Protein AF-A0A6J8AVE6-F1 (afdb_monomer)

Organism: Mytilus coruscus (NCBI:txid42192)

Mean predicted aligned error: 22.7 Å

Foldseek 3Di:
DDDDDDDDDDPDDDDPVPVVVVVVVVVVVVVVVVVVVVVVVVVVVVVVVVVVVVVVVVVVVVVVVVVVVVVVVVVVVVVVVVVVVVPPPPPDDDDPDDPPPPPDDPDPDDQDPDQPVDDDSPDDPPPDHSDDPPDPCPPDPDPDPPPCVPPPCSVVVCVVCVVVDDPDPDDDPPPDDDDDPDPPPDPQPPVNVVVVVVVVVVVVVVVCVVVPPPDPPPDPDDPDPPPPPPDDPDPDDD

Solvent-accessible surface area (backbone atoms only — not comparable to full-atom values): 15914 Å² total; per-residue (Å²): 141,84,87,78,81,86,83,83,80,79,90,83,84,75,72,75,66,56,61,57,52,54,52,51,51,50,53,52,51,52,53,50,53,53,50,51,53,52,51,50,53,51,50,51,54,50,49,54,51,52,50,52,52,52,51,50,50,52,50,52,50,52,49,52,54,50,53,51,51,52,52,52,57,49,48,53,55,48,52,56,52,54,58,67,62,69,72,62,77,84,86,69,85,84,78,97,65,85,81,75,75,81,70,70,86,72,72,87,73,74,79,74,88,69,47,82,82,70,65,60,96,83,62,77,65,89,88,50,81,57,63,77,64,95,46,84,64,64,77,80,51,62,96,57,90,72,59,66,80,75,44,94,57,33,71,55,53,49,61,68,42,66,80,61,62,75,93,66,94,76,74,81,75,84,68,82,85,75,90,74,94,65,83,72,70,74,83,69,50,72,66,55,51,51,52,52,49,54,50,50,53,49,52,54,49,54,50,48,61,74,66,50,69,95,51,94,85,74,75,87,64,79,80,74,75,82,80,78,84,77,72,82,84,71,82,81,86,129

Radius of gyration: 40.35 Å; Cα contacts (8 Å, |Δi|>4): 22; chains: 1; bounding box: 102×65×126 Å

Sequence (238 aa):
MSSSPPSSAVSSVSVVSGDMEISKQRRRHEAIMKARKRNMVAKSLLQDKIHRIHQNQKLHFKQLSKEKRLLEEELDKTEAKNTAVSYLPSIFPGSSLTSTVSTASINTVDPCTSCMFGTTKTIRCQNFPCCLPETYHTIGGQNQPTSYSKLSNYRELQRRSSDIRPPTSHRRRVLTTENNEDIRSPRKSVDDKIRGLNYLIRELREEHEKNKPINWSTNYGEPFPKRLLLRPAVPLSL

Secondary structure (DSSP, 8-state):
---PPP--------SHHHHHHHHHHHHHHHHHHHHHHHHHHHHHHHHHHHHHHHHHHHHHHHHHHHHHHHHHHHHHHHHHHHHHHTTS--------------------PPP-S--TT---TT---SSS-SS--SSTTSSS--SS---GGGSTTHHHHHHHHSS-----TT--------S----------HHHHHHHHHHHHHHHHHHHHHT--SSTTS-S-SPP-TTSS---------

pLDDT: mean 70.72, std 19.75, range [38.19, 98.44]

Nearest PDB structures (foldseek):
  2krg-assembly1_A  TM=1.834E-01  e=6.340E+00  Homo sapiens

Structure (mmCIF, N/CA/C/O backbone):
data_AF-A0A6J8AVE6-F1
#
_entry.id   AF-A0A6J8AVE6-F1
#
loop_
_atom_site.group_PDB
_atom_site.id
_atom_site.type_symbol
_atom_site.label_atom_id
_atom_site.label_alt_id
_atom_site.label_comp_id
_atom_site.label_asym_id
_atom_site.label_entity_id
_atom_site.label_seq_id
_atom_site.pdbx_PDB_ins_code
_atom_site.Cartn_x
_atom_site.Cartn_y
_atom_site.Cartn_z
_atom_site.occupancy
_atom_site.B_iso_or_equiv
_atom_site.auth_seq_id
_atom_site.auth_comp_id
_atom_site.auth_asym_id
_atom_site.auth_atom_id
_atom_site.pdbx_PDB_model_num
ATOM 1 N N . MET A 1 1 ? 71.019 4.248 -69.680 1.00 45.75 1 MET A N 1
ATOM 2 C CA . MET A 1 1 ? 70.775 4.896 -68.375 1.00 45.75 1 MET A CA 1
ATOM 3 C C . MET A 1 1 ? 69.561 5.786 -68.552 1.00 45.75 1 MET A C 1
ATOM 5 O O . MET A 1 1 ? 69.669 6.800 -69.225 1.00 45.75 1 MET A O 1
ATOM 9 N N . SER A 1 2 ? 68.404 5.349 -68.061 1.00 42.19 2 SER A N 1
ATOM 10 C CA . SER A 1 2 ? 67.124 6.041 -68.243 1.00 42.19 2 SER A CA 1
ATOM 11 C C . SER A 1 2 ? 66.450 6.110 -66.880 1.00 42.19 2 SER A C 1
ATOM 13 O O . SER A 1 2 ? 66.025 5.093 -66.341 1.00 42.19 2 SER A O 1
ATOM 15 N N . SER A 1 3 ? 66.463 7.299 -66.291 1.00 52.47 3 SER A N 1
ATOM 16 C CA . SER A 1 3 ? 65.932 7.621 -64.971 1.00 52.47 3 SER A CA 1
ATOM 17 C C . SER A 1 3 ? 64.473 8.063 -65.085 1.00 52.47 3 SER A C 1
ATOM 19 O O . SER A 1 3 ? 64.172 9.093 -65.686 1.00 52.47 3 SER A O 1
ATOM 21 N N . SER A 1 4 ? 63.564 7.282 -64.504 1.00 52.75 4 SER A N 1
ATOM 22 C CA . SER A 1 4 ? 62.155 7.647 -64.322 1.00 52.75 4 SER A CA 1
ATOM 23 C C . SER A 1 4 ? 61.972 8.510 -63.062 1.00 52.75 4 SER A C 1
ATOM 25 O O . SER A 1 4 ? 62.687 8.295 -62.081 1.00 52.75 4 SER A O 1
ATOM 27 N N . PRO A 1 5 ? 61.024 9.467 -63.048 1.00 63.00 5 PRO A N 1
ATOM 28 C CA . PRO A 1 5 ? 60.760 10.299 -61.879 1.00 63.00 5 PRO A CA 1
ATOM 29 C C . PRO A 1 5 ? 59.861 9.576 -60.856 1.00 63.00 5 PRO A C 1
ATOM 31 O O . PRO A 1 5 ? 59.073 8.703 -61.234 1.00 63.00 5 PRO A O 1
ATOM 34 N N . PRO A 1 6 ? 59.936 9.939 -59.561 1.00 62.09 6 PRO A N 1
ATOM 35 C CA . PRO A 1 6 ? 59.078 9.365 -58.535 1.00 62.09 6 PRO A CA 1
ATOM 36 C C . PRO A 1 6 ? 57.652 9.923 -58.645 1.00 62.09 6 PRO A C 1
ATOM 38 O O . PRO A 1 6 ? 57.437 11.133 -58.694 1.00 62.09 6 PRO A O 1
ATOM 41 N N . SER A 1 7 ? 56.671 9.019 -58.670 1.00 54.81 7 SER A N 1
ATOM 42 C CA . SER A 1 7 ? 55.248 9.352 -58.561 1.00 54.81 7 SER A CA 1
ATOM 43 C C . SER A 1 7 ? 54.921 9.835 -57.150 1.00 54.81 7 SER A C 1
ATOM 45 O O . SER A 1 7 ? 54.928 9.059 -56.195 1.00 54.81 7 SER A O 1
ATOM 47 N N . SER A 1 8 ? 54.596 11.118 -57.030 1.00 58.56 8 SER A N 1
ATOM 48 C CA . SER A 1 8 ? 54.039 11.726 -55.824 1.00 58.56 8 SER A CA 1
ATOM 49 C C . SER A 1 8 ? 52.575 11.307 -55.659 1.00 58.56 8 SER A C 1
ATOM 51 O O . SER A 1 8 ? 51.677 11.893 -56.261 1.00 58.56 8 SER A O 1
ATOM 53 N N . ALA A 1 9 ? 52.325 10.280 -54.846 1.00 59.12 9 ALA A N 1
ATOM 54 C CA . ALA A 1 9 ? 50.980 9.907 -54.422 1.00 59.12 9 ALA A CA 1
ATOM 55 C C . ALA A 1 9 ? 50.458 10.932 -53.399 1.00 59.12 9 ALA A C 1
ATOM 57 O O . ALA A 1 9 ? 50.953 11.034 -52.277 1.00 59.12 9 ALA A O 1
ATOM 58 N N . VAL A 1 10 ? 49.463 11.717 -53.806 1.00 57.00 10 VAL A N 1
ATOM 59 C CA . VAL A 1 10 ? 48.808 12.727 -52.970 1.00 57.00 10 VAL A CA 1
ATOM 60 C C . VAL A 1 10 ? 47.819 12.032 -52.027 1.00 57.00 10 VAL A C 1
ATOM 62 O O . VAL A 1 10 ? 46.718 11.651 -52.427 1.00 57.00 10 VAL A O 1
ATOM 65 N N . SER A 1 11 ? 48.211 11.874 -50.759 1.00 57.28 11 SER A N 1
ATOM 66 C CA . SER A 1 11 ? 47.339 11.446 -49.655 1.00 57.28 11 SER A CA 1
ATOM 67 C C . SER A 1 11 ? 46.182 12.426 -49.469 1.00 57.28 11 SER A C 1
ATOM 69 O O . SER A 1 11 ? 46.343 13.501 -48.898 1.00 57.28 11 SER A O 1
ATOM 71 N N . SER A 1 12 ? 45.000 12.040 -49.939 1.00 58.97 12 SER A N 1
ATOM 72 C CA . SER A 1 12 ? 43.761 12.815 -49.846 1.00 58.97 12 SER A CA 1
ATOM 73 C C . SER A 1 12 ? 42.634 11.963 -49.252 1.00 58.97 12 SER A C 1
ATOM 75 O O . SER A 1 12 ? 41.589 11.769 -49.858 1.00 58.97 12 SER A O 1
ATOM 77 N N . VAL A 1 13 ? 42.842 11.423 -48.043 1.00 56.84 13 VAL A N 1
ATOM 78 C CA . VAL A 1 13 ? 41.800 10.696 -47.291 1.00 56.84 13 VAL A CA 1
ATOM 79 C C . VAL A 1 13 ? 41.949 10.958 -45.786 1.00 56.84 13 VAL A C 1
ATOM 81 O O . VAL A 1 13 ? 42.620 10.208 -45.086 1.00 56.84 13 VAL A O 1
ATOM 84 N N . SER A 1 14 ? 41.340 12.026 -45.258 1.00 55.59 14 SER A N 1
ATOM 85 C CA . SER A 1 14 ? 41.209 12.200 -43.791 1.00 55.59 14 SER A CA 1
ATOM 86 C C . SER A 1 14 ? 40.065 13.107 -43.306 1.00 55.59 14 SER A C 1
ATOM 88 O O . SER A 1 14 ? 39.820 13.164 -42.105 1.00 55.59 14 SER A O 1
ATOM 90 N N . VAL A 1 15 ? 39.303 13.768 -44.187 1.00 58.28 15 VAL A N 1
ATOM 91 C CA . VAL A 1 15 ? 38.312 14.782 -43.757 1.00 58.28 15 VAL A CA 1
ATOM 92 C C . VAL A 1 15 ? 36.943 14.183 -43.374 1.00 58.28 15 VAL A C 1
ATOM 94 O O . VAL A 1 15 ? 36.261 14.714 -42.505 1.00 58.28 15 VAL A O 1
ATOM 97 N N . VAL A 1 16 ? 36.554 13.024 -43.921 1.00 59.03 16 VAL A N 1
ATOM 98 C CA . VAL A 1 16 ? 35.201 12.446 -43.720 1.00 59.03 16 VAL A CA 1
ATOM 99 C C . VAL A 1 16 ? 34.991 11.838 -42.318 1.00 59.03 16 VAL A C 1
ATOM 101 O O . VAL A 1 16 ? 33.862 11.746 -41.838 1.00 59.03 16 VAL A O 1
ATOM 104 N N . SER A 1 17 ? 36.060 11.465 -41.607 1.00 65.56 17 SER A N 1
ATOM 105 C CA . SER A 1 17 ? 35.949 10.845 -40.273 1.00 65.56 17 SER A CA 1
ATOM 106 C C . SER A 1 17 ? 35.577 11.827 -39.153 1.00 65.56 17 SER A C 1
ATOM 108 O O . SER A 1 17 ? 35.033 11.401 -38.134 1.00 65.56 17 SER A O 1
ATOM 110 N N . GLY A 1 18 ? 35.836 13.130 -39.321 1.00 74.56 18 GLY A N 1
ATOM 111 C CA . GLY A 1 18 ? 35.567 14.140 -38.289 1.00 74.56 18 GLY A CA 1
ATOM 112 C C . GLY A 1 18 ? 34.074 14.398 -38.070 1.00 74.56 18 GLY A C 1
ATOM 113 O O . GLY A 1 18 ? 33.593 14.391 -36.935 1.00 74.56 18 GLY A O 1
ATOM 114 N N . ASP A 1 19 ? 33.315 14.538 -39.156 1.00 82.25 19 ASP A N 1
ATOM 115 C CA . ASP A 1 19 ? 31.889 14.885 -39.095 1.00 82.25 19 ASP A CA 1
ATOM 116 C C . ASP A 1 19 ? 31.036 13.777 -38.462 1.00 82.25 19 ASP A C 1
ATOM 118 O O . ASP A 1 19 ? 30.064 14.038 -37.740 1.00 82.25 19 ASP A O 1
ATOM 122 N N . MET A 1 20 ? 31.425 12.518 -38.676 1.00 85.12 20 MET A N 1
ATOM 123 C CA . MET A 1 20 ? 30.731 11.373 -38.094 1.00 85.12 20 MET A CA 1
ATOM 124 C C . MET A 1 20 ? 30.893 11.322 -36.566 1.00 85.12 20 MET A C 1
ATOM 126 O O . MET A 1 20 ? 29.926 11.026 -35.855 1.00 85.12 20 MET A O 1
ATOM 130 N N . GLU A 1 21 ? 32.073 11.665 -36.042 1.00 91.12 21 GLU A N 1
ATOM 131 C CA . GLU A 1 21 ? 32.319 11.667 -34.595 1.00 91.12 21 GLU A CA 1
ATOM 132 C C . GLU A 1 21 ? 31.623 12.853 -33.905 1.00 91.12 21 GLU A C 1
ATOM 134 O O . GLU A 1 21 ? 31.001 12.670 -32.854 1.00 91.12 21 GLU A O 1
ATOM 139 N N . ILE A 1 22 ? 31.589 14.033 -34.541 1.00 91.50 22 ILE A N 1
ATOM 140 C CA . ILE A 1 22 ? 30.831 15.199 -34.047 1.00 91.50 22 ILE A CA 1
ATOM 141 C C . ILE A 1 22 ? 29.329 14.875 -33.969 1.00 91.50 22 ILE A C 1
ATOM 143 O O . ILE A 1 22 ? 28.672 15.138 -32.954 1.00 91.50 22 ILE A O 1
ATOM 147 N N . SER A 1 23 ? 28.773 14.241 -35.006 1.00 93.25 23 SER A N 1
ATOM 148 C CA . SER A 1 23 ? 27.366 13.814 -35.032 1.00 93.25 23 SER A CA 1
ATOM 149 C C . SER A 1 23 ? 27.043 12.825 -33.906 1.00 93.25 23 SER A C 1
ATOM 151 O O . SER A 1 23 ? 26.040 12.960 -33.192 1.00 93.25 23 SER A O 1
ATOM 153 N N . LYS A 1 24 ? 27.928 11.853 -33.673 1.00 94.06 24 LYS A N 1
ATOM 154 C CA . LYS A 1 24 ? 27.802 10.869 -32.592 1.00 94.06 24 LYS A CA 1
ATOM 155 C C . LYS A 1 24 ? 27.886 11.518 -31.210 1.00 94.06 24 LYS A C 1
ATOM 157 O O . LYS A 1 24 ? 27.081 11.186 -30.334 1.00 94.06 24 LYS A O 1
ATOM 162 N N . GLN A 1 25 ? 28.797 12.470 -31.013 1.00 95.06 25 GLN A N 1
ATOM 163 C CA . GLN A 1 25 ? 28.914 13.229 -29.769 1.00 95.06 25 GLN A CA 1
ATOM 164 C C . GLN A 1 25 ? 27.649 14.052 -29.494 1.00 95.06 25 GLN A C 1
ATOM 166 O O . GLN A 1 25 ? 27.134 14.026 -28.373 1.00 95.06 25 GLN A O 1
ATOM 171 N N . ARG A 1 26 ? 27.077 14.696 -30.520 1.00 95.94 26 ARG A N 1
ATOM 172 C CA . ARG A 1 26 ? 25.814 15.440 -30.405 1.00 95.94 26 ARG A CA 1
ATOM 173 C C . ARG A 1 26 ? 24.652 14.540 -29.982 1.00 95.94 26 ARG A C 1
ATOM 175 O O . ARG A 1 26 ? 23.926 14.889 -29.053 1.00 95.94 26 ARG A O 1
ATOM 182 N N . ARG A 1 27 ? 24.509 13.356 -30.591 1.00 95.88 27 ARG A N 1
ATOM 183 C CA . ARG A 1 27 ? 23.469 12.375 -30.217 1.00 95.88 27 ARG A CA 1
ATOM 184 C C . ARG A 1 27 ? 23.621 11.898 -28.773 1.00 95.88 27 ARG A C 1
ATOM 186 O O . ARG A 1 27 ? 22.630 11.805 -28.050 1.00 95.88 27 ARG A O 1
ATOM 193 N N . ARG A 1 28 ? 24.855 11.627 -28.331 1.00 96.81 28 ARG A N 1
ATOM 194 C CA . ARG A 1 28 ? 25.148 11.260 -26.935 1.00 96.81 28 ARG A CA 1
ATOM 195 C C . ARG A 1 28 ? 24.766 12.382 -25.975 1.00 96.81 28 ARG A C 1
ATOM 197 O O . ARG A 1 28 ? 24.088 12.125 -24.984 1.00 96.81 28 ARG A O 1
ATOM 204 N N . HIS A 1 29 ? 25.150 13.618 -26.285 1.00 96.06 29 HIS A N 1
ATOM 205 C CA . HIS A 1 29 ? 24.798 14.778 -25.473 1.00 96.06 29 HIS A CA 1
ATOM 206 C C . HIS A 1 29 ? 23.276 14.957 -25.372 1.00 96.06 29 HIS A C 1
ATOM 208 O O . HIS A 1 29 ? 22.741 15.101 -24.274 1.00 96.06 29 HIS A O 1
ATOM 214 N N . GLU A 1 30 ? 22.558 14.863 -26.493 1.00 97.50 30 GLU A N 1
ATOM 215 C CA . GLU A 1 30 ? 21.098 14.961 -26.512 1.00 97.50 30 GLU A CA 1
ATOM 216 C C . GLU A 1 30 ? 20.435 13.849 -25.684 1.00 97.50 30 GLU A C 1
ATOM 218 O O . GLU A 1 30 ? 19.516 14.116 -24.906 1.00 97.50 30 GLU A O 1
ATOM 223 N N . ALA A 1 31 ? 20.921 12.608 -25.793 1.00 97.50 31 ALA A N 1
ATOM 224 C CA . ALA A 1 31 ? 20.432 11.490 -24.992 1.00 97.50 31 ALA A CA 1
ATOM 225 C C . ALA A 1 31 ? 20.642 11.728 -23.486 1.00 97.50 31 ALA A C 1
ATOM 227 O O . ALA A 1 31 ? 19.719 11.515 -22.696 1.00 97.50 31 ALA A O 1
ATOM 228 N N . ILE A 1 32 ? 21.813 12.240 -23.090 1.00 98.00 32 ILE A N 1
ATOM 229 C CA . ILE A 1 32 ? 22.119 12.597 -21.697 1.00 98.00 32 ILE A CA 1
ATOM 230 C C . ILE A 1 32 ? 21.185 13.706 -21.205 1.00 98.00 32 ILE A C 1
ATOM 232 O O . ILE A 1 32 ? 20.628 13.597 -20.113 1.00 98.00 32 ILE A O 1
ATOM 236 N N . MET A 1 33 ? 20.959 14.752 -22.000 1.00 97.75 33 MET A N 1
ATOM 237 C CA . MET A 1 33 ? 20.070 15.855 -21.621 1.00 97.75 33 MET A CA 1
ATOM 238 C C .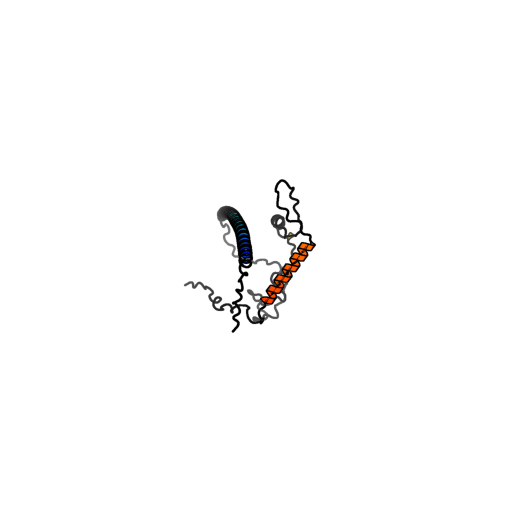 MET A 1 33 ? 18.611 15.396 -21.496 1.00 97.75 33 MET A C 1
ATOM 240 O O . MET A 1 33 ? 17.929 15.757 -20.533 1.00 97.75 33 MET A O 1
ATOM 244 N N . LYS A 1 34 ? 18.141 14.524 -22.398 1.00 97.94 34 LYS A N 1
ATOM 245 C CA . LYS A 1 34 ? 16.818 13.887 -22.290 1.00 97.94 34 LYS A CA 1
ATOM 246 C C . LYS A 1 34 ? 16.703 13.039 -21.022 1.00 97.94 34 LYS A C 1
ATOM 248 O O . LYS A 1 34 ? 15.694 13.138 -20.323 1.00 97.94 34 LYS A O 1
ATOM 253 N N . ALA A 1 35 ? 17.724 12.245 -20.697 1.00 97.38 35 ALA A N 1
ATOM 254 C CA . ALA A 1 35 ? 17.754 11.447 -19.473 1.00 97.38 35 ALA A CA 1
ATOM 255 C C . ALA A 1 35 ? 17.733 12.332 -18.216 1.00 97.38 35 ALA A C 1
ATOM 257 O O . ALA A 1 35 ? 16.933 12.095 -17.313 1.00 97.38 35 ALA A O 1
ATOM 258 N N . ARG A 1 36 ? 18.527 13.412 -18.185 1.00 97.75 36 ARG A N 1
ATOM 259 C CA . ARG A 1 36 ? 18.525 14.397 -17.090 1.00 97.75 36 ARG A CA 1
ATOM 260 C C . ARG A 1 36 ? 17.149 15.026 -16.891 1.00 97.75 36 ARG A C 1
ATOM 262 O O . ARG A 1 36 ? 16.664 15.061 -15.764 1.00 97.75 36 ARG A O 1
ATOM 269 N N . LYS A 1 37 ? 16.485 15.446 -17.973 1.00 97.94 37 LYS A N 1
ATOM 270 C CA . LYS A 1 37 ? 15.129 16.012 -17.908 1.00 97.94 37 LYS A CA 1
ATOM 271 C C . L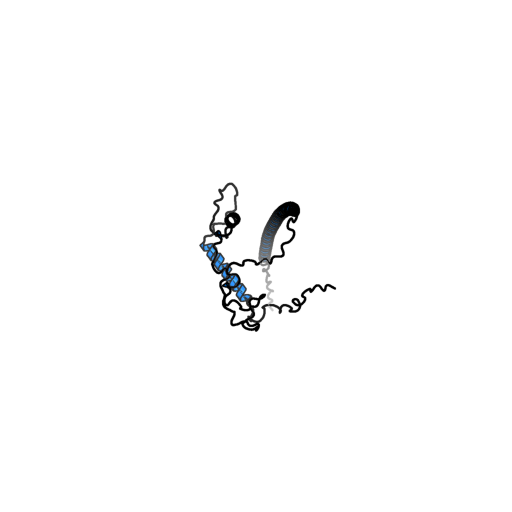YS A 1 37 ? 14.125 15.010 -17.332 1.00 97.94 37 LYS A C 1
ATOM 273 O O . LYS A 1 37 ? 13.348 15.366 -16.451 1.00 97.94 37 LYS A O 1
ATOM 278 N N . ARG A 1 38 ? 14.168 13.748 -17.776 1.00 96.75 38 ARG A N 1
ATOM 279 C CA . ARG A 1 38 ? 13.312 12.678 -17.231 1.00 96.75 38 ARG A CA 1
ATOM 280 C C . ARG A 1 38 ? 13.577 12.442 -15.743 1.00 96.75 38 ARG A C 1
ATOM 282 O O . ARG A 1 38 ? 12.624 12.374 -14.974 1.00 96.75 38 ARG A O 1
ATOM 289 N N . ASN A 1 39 ? 14.843 12.396 -15.332 1.00 98.12 39 ASN A N 1
ATOM 290 C CA . ASN A 1 39 ? 15.219 12.216 -13.929 1.00 98.12 39 ASN A CA 1
ATOM 291 C C . ASN A 1 39 ? 14.772 13.390 -13.050 1.00 98.12 39 ASN A C 1
ATOM 293 O O . ASN A 1 39 ? 14.309 13.167 -11.937 1.00 98.12 39 ASN A O 1
ATOM 297 N N . MET A 1 40 ? 14.850 14.629 -13.545 1.00 98.12 40 MET A N 1
ATOM 298 C CA . MET A 1 40 ? 14.329 15.797 -12.826 1.00 98.12 40 MET A CA 1
ATOM 299 C C . MET A 1 40 ? 12.816 15.716 -12.617 1.00 98.12 40 MET A C 1
ATOM 301 O O . MET A 1 40 ? 12.345 15.926 -11.502 1.00 98.12 40 MET A O 1
ATOM 305 N N . VAL A 1 41 ? 12.061 15.363 -13.661 1.00 97.38 41 VAL A N 1
ATOM 306 C CA . VAL A 1 41 ? 10.602 15.196 -13.561 1.00 97.38 41 VAL A CA 1
ATOM 307 C C . VAL A 1 41 ? 10.256 14.066 -12.592 1.00 97.38 41 VAL A C 1
ATOM 309 O O . VAL A 1 41 ? 9.424 14.251 -11.709 1.00 97.38 41 VAL A O 1
ATOM 312 N N . ALA A 1 42 ? 10.932 12.918 -12.695 1.00 96.50 42 ALA A N 1
ATOM 313 C CA . ALA A 1 42 ? 10.735 11.801 -11.776 1.00 96.50 42 ALA A CA 1
ATOM 314 C C . ALA A 1 42 ? 11.036 12.197 -10.321 1.00 96.50 42 ALA A C 1
ATOM 316 O O . ALA A 1 42 ? 10.257 11.875 -9.426 1.00 96.50 42 ALA A O 1
ATOM 317 N N . LYS A 1 43 ? 12.118 12.950 -10.084 1.00 98.00 43 LYS A N 1
ATOM 318 C CA . LYS A 1 43 ? 12.474 13.465 -8.757 1.00 98.00 43 LYS A CA 1
ATOM 319 C C . LYS A 1 43 ? 11.393 14.394 -8.200 1.00 98.00 43 LYS A C 1
ATOM 321 O O . LYS A 1 43 ? 10.997 14.205 -7.055 1.00 98.00 43 LYS A O 1
ATOM 326 N N . SER A 1 44 ? 10.888 15.332 -9.003 1.00 97.38 44 SER A N 1
ATOM 327 C CA . SER A 1 44 ? 9.791 16.227 -8.601 1.00 97.38 44 SER A CA 1
ATOM 328 C C . SER A 1 44 ? 8.536 15.437 -8.225 1.00 97.38 44 SER A C 1
ATOM 330 O O . SER A 1 44 ? 7.983 15.629 -7.149 1.00 97.38 44 SER A O 1
ATOM 332 N N . LEU A 1 45 ? 8.137 14.467 -9.056 1.00 97.25 45 LEU A N 1
ATOM 333 C CA . LEU A 1 45 ? 6.968 13.625 -8.787 1.00 97.25 45 LEU A CA 1
ATOM 334 C C . LEU A 1 45 ? 7.120 12.797 -7.505 1.00 97.25 45 LEU A C 1
ATOM 336 O O . LEU A 1 45 ? 6.149 12.593 -6.776 1.00 97.25 45 LEU A O 1
ATOM 340 N N . LEU A 1 46 ? 8.324 12.292 -7.226 1.00 97.94 46 LEU A N 1
ATOM 341 C CA . LEU A 1 46 ? 8.604 11.575 -5.984 1.00 97.94 46 LEU A CA 1
ATOM 342 C C . LEU A 1 46 ? 8.540 12.507 -4.772 1.00 97.94 46 LEU A C 1
ATOM 344 O O . LEU A 1 46 ? 7.951 12.128 -3.762 1.00 97.94 46 LEU A O 1
ATOM 348 N N . GLN A 1 47 ? 9.078 13.723 -4.878 1.00 97.94 47 GLN A N 1
ATOM 349 C CA . GLN A 1 47 ? 8.980 14.731 -3.820 1.00 97.94 47 GLN A CA 1
ATOM 350 C C . GLN A 1 47 ? 7.520 15.089 -3.518 1.00 97.94 47 GLN A C 1
ATOM 352 O O . GLN A 1 47 ? 7.126 15.077 -2.353 1.00 97.94 47 GLN A O 1
ATOM 357 N N . ASP A 1 48 ?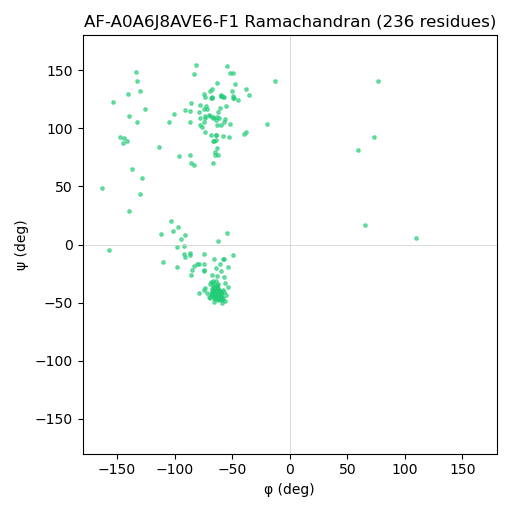 6.695 15.288 -4.546 1.00 97.12 48 ASP A N 1
ATOM 358 C CA . ASP A 1 48 ? 5.265 15.568 -4.380 1.00 97.12 48 ASP A CA 1
ATOM 359 C C . ASP A 1 48 ? 4.528 14.406 -3.703 1.00 97.12 48 ASP A C 1
ATOM 361 O O . ASP A 1 48 ? 3.698 14.611 -2.813 1.00 97.12 48 ASP A O 1
ATOM 365 N N . LYS A 1 49 ? 4.838 13.160 -4.086 1.00 97.38 49 LYS A N 1
ATOM 366 C CA . LYS A 1 49 ? 4.259 11.964 -3.453 1.00 97.38 49 LYS A CA 1
ATOM 367 C C . LYS A 1 49 ? 4.652 11.850 -1.984 1.00 97.38 49 LYS A C 1
ATOM 369 O O . LYS A 1 49 ? 3.779 11.616 -1.149 1.00 97.38 49 LYS A O 1
ATOM 374 N N . ILE A 1 50 ? 5.931 12.040 -1.664 1.00 98.19 50 ILE A N 1
ATOM 375 C CA . ILE A 1 50 ? 6.435 12.030 -0.284 1.00 98.19 50 ILE A CA 1
ATOM 376 C C . ILE A 1 50 ? 5.733 13.116 0.536 1.00 98.19 50 ILE A C 1
ATOM 378 O O . ILE A 1 50 ? 5.253 12.848 1.637 1.00 98.19 50 ILE A O 1
ATOM 382 N N . HIS A 1 51 ? 5.587 14.318 -0.024 1.00 97.94 51 HIS A N 1
ATOM 383 C CA . HIS A 1 51 ? 4.888 15.415 0.634 1.00 97.94 51 HIS A CA 1
ATOM 384 C C . HIS A 1 51 ? 3.426 15.066 0.952 1.00 97.94 51 HIS A C 1
ATOM 386 O O . HIS A 1 51 ? 2.986 15.246 2.087 1.00 97.94 51 HIS A O 1
ATOM 392 N N . ARG A 1 52 ? 2.685 14.494 -0.008 1.00 97.25 52 ARG A N 1
ATOM 393 C CA . ARG A 1 52 ? 1.299 14.038 0.208 1.00 97.25 52 ARG A CA 1
ATOM 394 C C . ARG A 1 52 ? 1.203 12.956 1.284 1.00 97.25 52 ARG A C 1
ATOM 396 O O . ARG A 1 52 ? 0.306 13.012 2.121 1.00 97.25 52 ARG A O 1
ATOM 403 N N . ILE A 1 53 ? 2.129 11.994 1.297 1.00 97.81 53 ILE A N 1
ATOM 404 C CA . ILE A 1 53 ? 2.171 10.946 2.329 1.00 97.81 53 ILE A CA 1
ATOM 405 C C . ILE A 1 53 ? 2.375 11.570 3.714 1.00 97.81 53 ILE A C 1
ATOM 407 O O . ILE A 1 53 ? 1.619 11.257 4.632 1.00 97.81 53 ILE A O 1
ATOM 411 N N . HIS A 1 54 ? 3.321 12.499 3.862 1.00 97.75 54 HIS A N 1
ATOM 412 C CA . HIS A 1 54 ? 3.541 13.193 5.132 1.00 97.75 54 HIS A CA 1
ATOM 413 C C . HIS A 1 54 ? 2.335 14.026 5.575 1.00 97.75 54 HIS A C 1
ATOM 415 O O . HIS A 1 54 ? 1.986 14.021 6.757 1.00 97.75 54 HIS A O 1
ATOM 421 N N . GLN A 1 55 ? 1.664 14.716 4.649 1.00 97.75 55 GLN A N 1
ATOM 422 C CA . GLN A 1 55 ? 0.427 15.434 4.960 1.00 97.75 55 GLN A CA 1
ATOM 423 C C . GLN A 1 55 ? -0.665 14.482 5.463 1.00 97.75 55 GLN A C 1
ATOM 425 O O . GLN A 1 55 ? -1.275 14.748 6.500 1.00 97.75 55 GLN A O 1
ATOM 430 N N . ASN A 1 56 ? -0.864 13.345 4.791 1.00 96.94 56 ASN A N 1
ATOM 431 C CA . ASN A 1 56 ? -1.839 12.336 5.201 1.00 96.94 56 ASN A CA 1
ATOM 432 C C . ASN A 1 56 ? -1.512 11.752 6.581 1.00 96.94 56 ASN A C 1
ATOM 434 O O . ASN A 1 56 ? -2.395 11.661 7.430 1.00 96.94 56 ASN A O 1
ATOM 438 N N . GLN A 1 57 ? -0.243 11.426 6.843 1.00 98.00 57 GLN A N 1
ATOM 439 C CA . GLN A 1 57 ? 0.209 10.963 8.158 1.00 98.00 57 GLN A CA 1
ATOM 440 C C . GLN A 1 57 ? -0.056 12.008 9.248 1.00 98.00 57 GLN A C 1
ATOM 442 O O . GLN A 1 57 ? -0.548 11.670 10.322 1.00 98.00 57 GLN A O 1
ATOM 447 N N . LYS A 1 58 ? 0.198 13.292 8.966 1.00 98.12 58 LYS A N 1
ATOM 448 C CA . LYS A 1 58 ? -0.079 14.394 9.897 1.00 98.12 58 LYS A CA 1
ATOM 449 C C . LYS A 1 58 ? -1.572 14.524 10.203 1.00 98.12 58 LYS A C 1
ATOM 451 O O . LYS A 1 58 ? -1.936 14.772 11.351 1.00 98.12 58 LYS A O 1
ATOM 456 N N . LEU A 1 59 ? -2.437 14.373 9.200 1.00 97.50 59 LEU A N 1
ATOM 457 C CA . LEU A 1 59 ? -3.890 14.385 9.394 1.00 97.50 59 LEU A CA 1
ATOM 458 C C . LEU A 1 59 ? -4.353 13.183 10.221 1.00 97.50 59 LEU A C 1
ATOM 460 O O . LEU A 1 59 ? -5.089 13.367 11.187 1.00 97.50 59 LEU A O 1
ATOM 464 N N . HIS A 1 60 ? -3.858 11.986 9.904 1.00 96.38 60 HIS A N 1
ATOM 465 C CA . HIS A 1 60 ? -4.173 10.769 10.646 1.00 96.38 60 HIS A CA 1
ATOM 466 C C . HIS A 1 60 ? -3.739 10.871 12.115 1.00 96.38 60 HIS A C 1
ATOM 468 O O . HIS A 1 60 ? -4.512 10.573 13.019 1.00 96.38 60 HIS A O 1
ATOM 474 N N . PHE A 1 61 ? -2.537 11.390 12.374 1.00 98.44 61 PHE A N 1
ATOM 475 C CA . PHE A 1 61 ? -2.047 11.621 13.732 1.00 98.44 61 PHE A CA 1
ATOM 476 C C . PHE A 1 61 ? -2.923 12.610 14.511 1.00 98.44 61 PHE A C 1
ATOM 478 O O . PHE A 1 61 ? -3.233 12.384 15.681 1.00 98.44 61 PHE A O 1
ATOM 485 N N . LYS A 1 62 ? -3.373 13.695 13.866 1.00 98.12 62 LYS A N 1
ATOM 486 C CA . LYS A 1 62 ? -4.323 14.636 14.476 1.00 98.12 62 LYS A CA 1
ATOM 487 C C . LYS A 1 62 ? -5.658 13.972 14.800 1.00 98.12 62 LYS A C 1
ATOM 489 O O . LYS A 1 62 ? -6.228 14.276 15.842 1.00 98.12 62 LYS A O 1
ATOM 494 N N . GLN A 1 63 ? -6.161 13.104 13.925 1.00 97.50 63 GLN A N 1
ATOM 495 C CA . GLN A 1 63 ? -7.405 12.380 14.172 1.00 97.50 63 GLN A CA 1
ATOM 496 C C . GLN A 1 63 ? -7.257 11.417 15.353 1.00 97.50 63 GLN A C 1
ATOM 498 O O . GLN A 1 63 ? -8.034 11.514 16.296 1.00 97.50 63 GLN A O 1
ATOM 503 N N . LEU A 1 64 ? -6.204 10.597 15.367 1.00 97.88 64 LEU A N 1
ATOM 504 C CA . LEU A 1 64 ? -5.908 9.699 16.486 1.00 97.88 64 LEU A CA 1
ATOM 505 C C . LEU A 1 64 ? -5.737 10.453 17.808 1.00 97.88 64 LEU A C 1
ATOM 507 O O . LEU A 1 64 ? -6.209 10.003 18.843 1.00 97.88 64 LEU A O 1
ATOM 511 N N . SER A 1 65 ? -5.099 11.626 17.780 1.00 97.94 65 SER A N 1
ATOM 512 C CA . SER A 1 65 ? -4.940 12.466 18.975 1.00 97.94 65 SER A CA 1
ATOM 513 C C . SER A 1 65 ? -6.286 12.963 19.516 1.00 97.94 65 SER A C 1
ATOM 515 O O . SER A 1 65 ? -6.473 13.039 20.727 1.00 97.94 65 SER A O 1
ATOM 517 N N . LYS A 1 66 ? -7.234 13.294 18.628 1.00 98.19 66 LYS A N 1
ATOM 518 C CA . LYS A 1 66 ? -8.602 13.670 19.014 1.00 98.19 66 LYS A CA 1
ATOM 519 C C . LYS A 1 66 ? -9.374 12.479 19.575 1.00 98.19 66 LYS A C 1
ATOM 521 O O . LYS A 1 66 ? -10.007 12.625 20.610 1.00 98.19 66 LYS A O 1
ATOM 526 N N . GLU A 1 67 ? -9.310 11.325 18.916 1.00 97.12 67 GLU A N 1
ATOM 527 C CA . GLU A 1 67 ? -9.975 10.098 19.377 1.00 97.12 67 GLU A CA 1
ATOM 528 C C . GLU A 1 67 ? -9.438 9.652 20.739 1.00 97.12 67 GLU A C 1
ATOM 530 O O . GLU A 1 67 ? -10.223 9.367 21.638 1.00 97.12 67 GLU A O 1
ATOM 535 N N . LYS A 1 68 ? -8.114 9.692 20.932 1.00 98.06 68 LYS A N 1
ATOM 536 C CA . LYS A 1 68 ? -7.480 9.412 22.225 1.00 98.06 68 LYS A CA 1
ATOM 537 C C . LYS A 1 68 ? -8.031 10.318 23.325 1.00 98.06 68 LYS A C 1
ATOM 539 O O . LYS A 1 68 ? -8.430 9.821 24.368 1.00 98.06 68 LYS A O 1
ATOM 544 N N . ARG A 1 69 ? -8.100 11.628 23.066 1.00 98.12 69 ARG A N 1
ATOM 545 C CA . ARG A 1 69 ? -8.640 12.597 24.025 1.00 98.12 69 ARG A CA 1
ATOM 546 C C . ARG A 1 69 ? -10.108 12.319 24.365 1.00 98.12 69 ARG A C 1
ATOM 548 O O . ARG A 1 69 ? -10.484 12.415 25.523 1.00 98.12 69 ARG A O 1
ATOM 555 N N . LEU A 1 70 ? -10.935 11.976 23.377 1.00 97.94 70 LEU A N 1
ATOM 556 C CA . LEU A 1 70 ? -12.343 11.649 23.621 1.00 97.94 70 LEU A CA 1
ATOM 557 C C . LEU A 1 70 ? -12.495 10.393 24.489 1.00 97.94 70 LEU A C 1
ATOM 559 O O . LEU A 1 70 ? -13.335 10.380 25.380 1.00 97.94 70 LEU A O 1
ATOM 563 N N . LEU A 1 71 ? -11.666 9.369 24.261 1.00 97.50 71 LEU A N 1
ATOM 564 C CA . LEU A 1 71 ? -11.656 8.158 25.086 1.00 97.50 71 LEU A CA 1
ATOM 565 C C . LEU A 1 71 ? -11.189 8.436 26.518 1.00 97.50 71 LEU A C 1
ATOM 567 O O . LEU A 1 71 ? -11.778 7.900 27.449 1.00 97.50 71 LEU A O 1
ATOM 571 N N . GLU A 1 72 ? -10.170 9.280 26.701 1.00 97.75 72 GLU A N 1
ATOM 572 C CA . GLU A 1 72 ? -9.734 9.740 28.028 1.00 97.75 72 GLU A CA 1
ATOM 573 C C . GLU A 1 72 ? -10.880 10.479 28.750 1.00 97.75 72 GLU A C 1
ATOM 575 O O . GLU A 1 72 ? -11.226 10.131 29.875 1.00 97.75 72 GLU A O 1
ATOM 580 N N . GLU A 1 73 ? -11.569 11.404 28.069 1.00 97.12 73 GLU A N 1
ATOM 581 C CA . GLU A 1 73 ? -12.733 12.113 28.626 1.00 97.12 73 GLU A CA 1
ATOM 582 C C . GLU A 1 73 ? -13.924 11.179 28.941 1.00 97.12 73 GLU A C 1
ATOM 584 O O . GLU A 1 73 ? -14.711 11.456 29.850 1.00 97.12 73 GLU A O 1
ATOM 589 N N . GLU A 1 74 ? -14.118 10.094 28.184 1.00 96.19 74 GLU A N 1
ATOM 590 C CA . GLU A 1 74 ? -15.126 9.069 28.485 1.00 96.19 74 GLU A CA 1
ATOM 591 C C . GLU A 1 74 ? -14.731 8.213 29.691 1.00 96.19 74 GLU A C 1
ATOM 593 O O . GLU A 1 74 ? -15.587 7.948 30.541 1.00 96.19 74 GLU A O 1
ATOM 598 N N . LEU A 1 75 ? -13.455 7.831 29.794 1.00 96.12 75 LEU A N 1
ATOM 599 C CA . LEU A 1 75 ? -12.921 7.072 30.921 1.00 96.12 75 LEU A CA 1
ATOM 600 C C . LEU A 1 75 ? -13.132 7.845 32.229 1.00 96.12 75 LEU A C 1
ATOM 602 O O . LEU A 1 75 ? -13.777 7.319 33.137 1.00 96.12 75 LEU A O 1
ATOM 606 N N . ASP A 1 76 ? -12.741 9.121 32.271 1.00 95.44 76 ASP A N 1
ATOM 607 C CA . ASP A 1 76 ? -12.908 9.996 33.440 1.00 95.44 76 ASP A CA 1
ATOM 608 C C . ASP A 1 76 ? -14.383 10.099 33.875 1.00 95.44 76 ASP A C 1
ATOM 610 O O . ASP A 1 76 ? -14.721 10.032 35.061 1.00 95.44 76 ASP A O 1
ATOM 614 N N . LYS A 1 77 ? -15.312 10.196 32.910 1.00 94.62 77 LYS A N 1
ATOM 615 C CA . LYS A 1 77 ? -16.761 10.206 33.188 1.00 94.62 77 LYS A CA 1
ATOM 616 C C . LYS A 1 77 ? -17.248 8.880 33.766 1.00 94.62 77 LYS A C 1
ATOM 618 O O . LYS A 1 77 ? -18.174 8.883 34.580 1.00 94.62 77 LYS A O 1
ATOM 623 N N . THR A 1 78 ? -16.696 7.750 33.325 1.00 91.44 78 THR A N 1
ATOM 624 C CA . THR A 1 78 ? -17.057 6.431 33.868 1.00 91.44 78 THR A CA 1
ATOM 625 C C . THR A 1 78 ? -16.470 6.197 35.254 1.00 91.44 78 THR A C 1
ATOM 627 O O . THR A 1 78 ? -17.182 5.690 36.117 1.00 91.44 78 THR A O 1
ATOM 630 N N . GLU A 1 79 ? -15.238 6.634 35.513 1.00 90.31 79 GLU A N 1
ATOM 631 C CA . GLU A 1 79 ? -14.617 6.547 36.837 1.00 90.31 79 GLU A CA 1
ATOM 632 C C . GLU A 1 79 ? -15.364 7.401 37.867 1.00 90.31 79 GLU A C 1
ATOM 634 O O . GLU A 1 79 ? -15.674 6.921 38.961 1.00 90.31 79 GLU A O 1
ATOM 639 N N . ALA A 1 80 ? -15.777 8.618 37.497 1.00 84.44 80 ALA A N 1
ATOM 640 C CA . ALA A 1 80 ? -16.613 9.465 38.349 1.00 84.44 80 ALA A CA 1
ATOM 641 C C . ALA A 1 80 ? -17.963 8.802 38.691 1.00 84.44 80 ALA A C 1
ATOM 643 O O . ALA A 1 80 ? -18.409 8.837 39.840 1.00 84.44 80 ALA A O 1
ATOM 644 N N . LYS A 1 81 ? -18.605 8.143 37.713 1.00 85.31 81 LYS A N 1
ATOM 645 C CA . LYS A 1 81 ? -19.857 7.395 37.930 1.00 85.31 81 LYS A CA 1
ATOM 646 C C . LYS A 1 81 ? -19.655 6.165 38.815 1.00 85.31 81 LYS A C 1
ATOM 648 O O . LYS A 1 81 ? -20.458 5.936 39.713 1.00 85.31 81 LYS A O 1
ATOM 653 N N . ASN A 1 82 ? -18.594 5.394 38.590 1.00 76.50 82 ASN A N 1
ATOM 654 C CA . ASN A 1 82 ? -18.301 4.191 39.371 1.00 76.50 82 ASN A CA 1
ATOM 655 C C . ASN A 1 82 ? -17.947 4.528 40.826 1.00 76.50 82 ASN A C 1
ATOM 657 O O . ASN A 1 82 ? -18.385 3.832 41.741 1.00 76.50 82 ASN A O 1
ATOM 661 N N . THR A 1 83 ? -17.240 5.637 41.057 1.00 74.31 83 THR A N 1
ATOM 662 C CA . THR A 1 83 ? -16.929 6.127 42.409 1.00 74.31 83 THR A CA 1
ATOM 663 C C . THR A 1 83 ? -18.206 6.474 43.184 1.00 74.31 83 THR A C 1
ATOM 665 O O . THR A 1 83 ? -18.329 6.107 44.352 1.00 74.31 83 THR A O 1
ATOM 668 N N . ALA A 1 84 ? -19.210 7.074 42.528 1.00 62.06 84 ALA A N 1
ATOM 669 C CA . ALA A 1 84 ? -20.497 7.406 43.149 1.00 62.06 84 ALA A CA 1
ATOM 670 C C . ALA A 1 84 ? -21.349 6.175 43.532 1.00 62.06 84 ALA A C 1
ATOM 672 O O . ALA A 1 84 ? -22.144 6.251 44.466 1.00 62.06 84 ALA A O 1
ATOM 673 N N . VAL A 1 85 ? -21.175 5.031 42.858 1.00 59.81 85 VAL A N 1
ATOM 674 C CA . VAL A 1 85 ? -21.907 3.780 43.158 1.00 59.81 85 VAL A CA 1
ATOM 675 C C . VAL A 1 85 ? -21.255 2.983 44.302 1.00 59.81 85 VAL A C 1
ATOM 677 O O . VAL A 1 85 ? -21.921 2.171 44.941 1.00 59.81 85 VAL A O 1
ATOM 680 N N . SER A 1 86 ? -19.986 3.251 44.634 1.00 55.47 86 SER A N 1
ATOM 681 C CA . SER A 1 86 ? -19.263 2.548 45.711 1.00 55.47 86 SER A CA 1
ATOM 682 C C . SER A 1 86 ? -19.671 2.944 47.141 1.00 55.47 86 SER A C 1
ATOM 684 O O . SER A 1 86 ? -19.279 2.275 48.093 1.00 55.47 86 SER A O 1
ATOM 686 N N . TYR A 1 87 ? -20.497 3.985 47.304 1.00 55.38 87 TYR A N 1
ATOM 687 C CA . TYR A 1 87 ? -20.986 4.458 48.607 1.00 55.38 87 TYR A CA 1
ATOM 688 C C . TYR A 1 87 ? -22.375 3.930 48.989 1.00 55.38 87 TYR A C 1
ATOM 690 O O . TYR A 1 87 ? -22.995 4.458 49.913 1.00 55.38 87 TYR A O 1
ATOM 698 N N . LEU A 1 88 ? -22.888 2.889 48.324 1.00 52.94 88 LEU A N 1
ATOM 699 C CA . LEU A 1 88 ? -24.044 2.180 48.869 1.00 52.94 88 LEU A CA 1
ATOM 700 C C . LEU A 1 88 ? -23.589 1.377 50.097 1.00 52.94 88 LEU A C 1
ATOM 702 O O . LEU A 1 88 ? -22.750 0.484 49.957 1.00 52.94 88 LEU A O 1
ATOM 706 N N . PRO A 1 89 ? -24.106 1.682 51.304 1.00 48.91 89 PRO A N 1
ATOM 707 C CA . PRO A 1 89 ? -23.747 0.937 52.493 1.00 48.91 89 PRO A CA 1
ATOM 708 C C . PRO A 1 89 ? -24.145 -0.520 52.274 1.00 48.91 89 PRO A C 1
ATOM 710 O O . PRO A 1 89 ? -25.279 -0.822 51.900 1.00 48.91 89 PRO A O 1
ATOM 713 N N . SER A 1 90 ? -23.188 -1.415 52.500 1.00 51.47 90 SER A N 1
ATOM 714 C CA . SER A 1 90 ? -23.394 -2.857 52.575 1.00 51.47 90 SER A CA 1
ATOM 715 C C . SER A 1 90 ? -24.325 -3.176 53.752 1.00 51.47 90 SER A C 1
ATOM 717 O O . SER A 1 90 ? -23.886 -3.612 54.814 1.00 51.47 90 SER A O 1
ATOM 719 N N . ILE A 1 91 ? -25.625 -2.943 53.581 1.00 49.38 91 ILE A N 1
ATOM 720 C CA . ILE A 1 91 ? -26.674 -3.363 54.509 1.00 49.38 91 ILE A CA 1
ATOM 721 C C . ILE A 1 91 ? -27.019 -4.818 54.179 1.00 49.38 91 ILE A C 1
ATOM 723 O O . ILE A 1 91 ? -28.087 -5.114 53.665 1.00 49.38 91 ILE A O 1
ATOM 727 N N . PHE A 1 92 ? -26.091 -5.736 54.433 1.00 48.22 92 PHE A N 1
ATOM 728 C CA . PHE A 1 92 ? -26.420 -7.151 54.607 1.00 48.22 92 PHE A CA 1
ATOM 729 C C . PHE A 1 92 ? -25.498 -7.741 55.677 1.00 48.22 92 PHE A C 1
ATOM 731 O O . PHE A 1 92 ? -24.393 -8.191 55.371 1.00 48.22 92 PHE A O 1
ATOM 738 N N . PRO A 1 93 ? -25.920 -7.727 56.953 1.00 53.09 93 PRO A N 1
ATOM 739 C CA . PRO A 1 93 ? -25.283 -8.529 57.975 1.00 53.09 93 PRO A CA 1
ATOM 740 C C . PRO A 1 93 ? -25.769 -9.976 57.823 1.00 53.09 93 PRO A C 1
ATOM 742 O O . PRO A 1 93 ? -26.958 -10.254 57.927 1.00 53.09 93 PRO A O 1
ATOM 745 N N . GLY A 1 94 ? -24.837 -10.896 57.582 1.00 50.16 94 GLY A N 1
ATOM 746 C CA . GLY A 1 94 ? -25.040 -12.329 57.797 1.00 50.16 94 GLY A CA 1
ATOM 747 C C . GLY A 1 94 ? -25.948 -13.046 56.793 1.00 50.16 94 GLY A C 1
ATOM 748 O O . GLY A 1 94 ? -27.142 -13.225 57.011 1.00 50.16 94 GLY A O 1
ATOM 749 N N . SER A 1 95 ? -25.356 -13.614 55.745 1.00 38.47 95 SER A N 1
ATOM 750 C CA . SER A 1 95 ? -25.880 -14.862 55.182 1.00 38.47 95 SER A CA 1
ATOM 751 C C . SER A 1 95 ? -24.752 -15.713 54.633 1.00 38.47 95 SER A C 1
ATOM 753 O O . SER A 1 95 ? -24.328 -15.607 53.486 1.00 38.47 95 SER A O 1
ATOM 755 N N . SER A 1 96 ? -24.281 -16.584 55.514 1.00 48.56 96 SER A N 1
ATOM 756 C CA . SER A 1 96 ? -23.550 -17.799 55.202 1.00 48.56 96 SER A CA 1
ATOM 757 C C . SER A 1 96 ? -24.471 -18.755 54.440 1.00 48.56 96 SER A C 1
ATOM 759 O O . SER A 1 96 ? -25.021 -19.668 55.040 1.00 48.56 96 SER A O 1
ATOM 761 N N . LEU A 1 97 ? -24.679 -18.563 53.137 1.00 43.50 97 LEU A N 1
ATOM 762 C CA . LEU A 1 97 ? -25.325 -19.578 52.304 1.00 43.50 97 LEU A CA 1
ATOM 763 C C . LEU A 1 97 ? -24.626 -19.667 50.948 1.00 43.50 97 LEU A C 1
ATOM 765 O O . LEU A 1 97 ? -24.671 -18.769 50.112 1.00 43.50 97 LEU A O 1
ATOM 769 N N . THR A 1 98 ? -23.951 -20.800 50.787 1.00 45.91 98 THR A N 1
ATOM 770 C CA . THR A 1 98 ? -23.533 -21.450 49.546 1.00 45.91 98 THR A CA 1
ATOM 771 C C . THR A 1 98 ? -24.327 -20.987 48.325 1.00 45.91 98 THR A C 1
ATOM 773 O O . THR A 1 98 ? -25.455 -21.429 48.097 1.00 45.91 98 THR A O 1
ATOM 776 N N . SER A 1 99 ? -23.707 -20.135 47.509 1.00 38.19 99 SER A N 1
ATOM 777 C CA . SER A 1 99 ? -24.159 -19.867 46.146 1.00 38.19 99 SER A CA 1
ATOM 778 C C . SER A 1 99 ? -23.968 -21.126 45.308 1.00 38.19 99 SER A C 1
ATOM 780 O O . SER A 1 99 ? -22.932 -21.354 44.686 1.00 38.19 99 SER A O 1
ATOM 782 N N . THR A 1 100 ? -24.999 -21.963 45.311 1.00 40.91 100 THR A N 1
ATOM 783 C CA . THR A 1 100 ? -25.289 -22.881 44.221 1.00 40.91 100 THR A CA 1
ATOM 784 C C . THR A 1 100 ? -25.606 -22.020 43.007 1.00 40.91 100 THR A C 1
ATOM 786 O O . THR A 1 100 ? -26.718 -21.534 42.812 1.00 40.91 100 THR A O 1
ATOM 789 N N . VAL A 1 101 ? -24.581 -21.777 42.193 1.00 43.53 101 VAL A N 1
ATOM 790 C CA . VAL A 1 101 ? -24.776 -21.315 40.824 1.00 43.53 101 VAL A CA 1
ATOM 791 C C . VAL A 1 101 ? -25.647 -22.375 40.161 1.00 43.53 101 VAL A C 1
ATOM 793 O O . VAL A 1 101 ? -25.187 -23.484 39.897 1.00 43.53 101 VAL A O 1
ATOM 796 N N . SER A 1 102 ? -26.923 -22.048 39.958 1.00 42.62 102 SER A N 1
ATOM 797 C CA . SER A 1 102 ? -27.818 -22.786 39.074 1.00 42.62 102 SER A CA 1
ATOM 798 C C . SER A 1 102 ? -27.261 -22.664 37.662 1.00 42.62 102 SER A C 1
ATOM 800 O O . SER A 1 102 ? -27.646 -21.798 36.878 1.00 42.62 102 SER A O 1
ATOM 802 N N . THR A 1 103 ? -26.292 -23.518 37.353 1.00 42.91 103 THR A N 1
ATOM 803 C CA . THR A 1 103 ? -25.956 -23.873 35.989 1.00 42.91 103 THR A CA 1
ATOM 804 C C . THR A 1 103 ? -27.189 -24.555 35.421 1.00 42.91 103 THR A C 1
ATOM 806 O O . THR A 1 103 ? -27.587 -25.640 35.845 1.00 42.91 103 THR A O 1
ATOM 809 N N . ALA A 1 104 ? -27.837 -23.853 34.493 1.00 40.06 104 ALA A N 1
ATOM 810 C CA . ALA A 1 104 ? -28.844 -24.405 33.608 1.00 40.06 104 ALA A CA 1
ATOM 811 C C . ALA A 1 104 ? -28.435 -25.819 33.186 1.00 40.06 104 ALA A C 1
ATOM 813 O O . ALA A 1 104 ? -27.269 -26.034 32.853 1.00 40.06 104 ALA A O 1
ATOM 814 N N . SER A 1 105 ? -29.389 -26.750 33.241 1.00 44.84 105 SER A N 1
ATOM 815 C CA . SER A 1 105 ? -29.228 -28.173 32.949 1.00 44.84 105 SER A CA 1
ATOM 816 C C . SER A 1 105 ? -28.270 -28.409 31.779 1.00 44.84 105 SER A C 1
ATOM 818 O O . SER A 1 105 ? -28.645 -28.332 30.606 1.00 44.84 105 SER A O 1
ATOM 820 N N . ILE A 1 106 ? -27.011 -28.690 32.104 1.00 43.19 106 ILE A N 1
ATOM 821 C CA . ILE A 1 106 ? -26.064 -29.221 31.141 1.00 43.19 106 ILE A CA 1
ATOM 822 C C . ILE A 1 106 ? -26.505 -30.664 30.976 1.00 43.19 106 ILE A C 1
ATOM 824 O O . ILE A 1 106 ? -26.342 -31.476 31.889 1.00 43.19 106 ILE A O 1
ATOM 828 N N . ASN A 1 107 ? -27.138 -30.931 29.834 1.00 43.19 107 ASN A N 1
ATOM 829 C CA . ASN A 1 107 ? -27.400 -32.271 29.333 1.00 43.19 107 ASN A CA 1
ATOM 830 C C . ASN A 1 107 ? -26.222 -33.171 29.699 1.00 43.19 107 ASN A C 1
ATOM 832 O O . ASN A 1 107 ? -25.067 -32.809 29.474 1.00 43.19 107 ASN A O 1
ATOM 836 N N . THR A 1 108 ? -26.529 -34.303 30.314 1.00 42.22 108 THR A N 1
ATOM 837 C CA . THR A 1 108 ? -25.585 -35.338 30.718 1.00 42.22 108 THR A CA 1
ATOM 838 C C . THR A 1 108 ? -24.731 -35.754 29.523 1.00 42.22 108 THR A C 1
ATOM 840 O O . THR A 1 108 ? -25.133 -36.601 28.735 1.00 42.22 108 THR A O 1
ATOM 843 N N . VAL A 1 109 ? -23.570 -35.118 29.365 1.00 53.78 109 VAL A N 1
ATOM 844 C CA . VAL A 1 109 ? -22.538 -35.551 28.425 1.00 53.78 109 VAL A CA 1
ATOM 845 C C . VAL A 1 109 ? -21.899 -36.796 29.028 1.00 53.78 109 VAL A C 1
ATOM 847 O O . VAL A 1 109 ? -21.511 -36.793 30.205 1.00 53.78 109 VAL A O 1
ATOM 850 N N . ASP A 1 110 ? -21.867 -37.858 28.231 1.00 57.47 110 ASP A N 1
ATOM 851 C CA . ASP A 1 110 ? -21.360 -39.175 28.595 1.00 57.47 110 ASP A CA 1
ATOM 852 C C . ASP A 1 110 ? -19.966 -39.115 29.251 1.00 57.47 110 ASP A C 1
ATOM 854 O O . ASP A 1 110 ? -19.154 -38.232 28.947 1.00 57.47 110 ASP A O 1
ATOM 858 N N . PRO A 1 111 ? -19.660 -40.033 30.187 1.00 60.56 111 PRO A N 1
ATOM 859 C CA . PRO A 1 111 ? -18.352 -40.089 30.828 1.00 60.56 111 PRO A CA 1
ATOM 860 C C . PRO A 1 111 ? -17.244 -40.308 29.783 1.00 60.56 111 PRO A C 1
ATOM 862 O O . PRO A 1 111 ? -17.308 -41.245 28.994 1.00 60.56 111 PRO A O 1
ATOM 865 N N . CYS A 1 112 ? -16.214 -39.451 29.801 1.00 56.47 112 CYS A N 1
ATOM 866 C CA . CYS A 1 112 ? -15.047 -39.529 28.912 1.00 56.47 112 CYS A CA 1
ATOM 867 C C . CYS A 1 112 ? -14.379 -40.911 29.058 1.00 56.47 112 CYS A C 1
ATOM 869 O O . CYS A 1 112 ? -13.769 -41.220 30.083 1.00 56.47 112 CYS A O 1
ATOM 871 N N . THR A 1 113 ? -14.527 -41.763 28.042 1.00 59.44 113 THR A N 1
ATOM 872 C CA . THR A 1 113 ? -14.033 -43.149 28.029 1.00 59.44 113 THR A CA 1
ATOM 873 C C . THR A 1 113 ? -12.542 -43.256 27.701 1.00 59.44 113 THR A C 1
ATOM 875 O O . THR A 1 113 ? -11.941 -44.287 27.997 1.00 59.44 113 THR A O 1
ATOM 878 N N . SER A 1 114 ? -11.927 -42.204 27.145 1.00 58.47 114 SER A N 1
ATOM 879 C CA . SER A 1 114 ? -10.549 -42.217 26.627 1.00 58.47 114 SER A CA 1
ATOM 880 C C . SER A 1 114 ? -9.677 -41.061 27.144 1.00 58.47 114 SER A C 1
ATOM 882 O O . SER A 1 114 ? -8.945 -40.430 26.381 1.00 58.47 114 SER A O 1
ATOM 884 N N . CYS A 1 115 ? -9.748 -40.745 28.440 1.00 61.28 115 CYS A N 1
ATOM 885 C CA . CYS A 1 115 ? -8.850 -39.758 29.048 1.00 61.28 115 CYS A CA 1
ATOM 886 C C . CYS A 1 115 ? -7.386 -40.233 28.954 1.00 61.28 115 CYS A C 1
ATOM 888 O O . CYS A 1 115 ? -7.001 -41.198 29.616 1.00 61.28 115 CYS A O 1
ATOM 890 N N . MET A 1 116 ? -6.549 -39.528 28.182 1.00 58.91 116 MET A N 1
ATOM 891 C CA . MET A 1 116 ? -5.107 -39.818 28.084 1.00 58.91 116 MET A CA 1
ATOM 892 C C . MET A 1 116 ? -4.350 -39.604 29.405 1.00 58.91 116 MET A C 1
ATOM 894 O O . MET A 1 116 ? -3.265 -40.150 29.580 1.00 58.91 116 MET A O 1
ATOM 898 N N . PHE A 1 117 ? -4.913 -38.830 30.339 1.00 60.34 117 PHE A N 1
ATOM 899 C CA . PHE A 1 117 ? -4.293 -38.503 31.628 1.00 60.34 117 PHE A CA 1
ATOM 900 C C . PHE A 1 117 ? -4.646 -39.481 32.759 1.00 60.34 117 PHE A C 1
ATOM 902 O O . PHE A 1 117 ? -4.267 -39.256 33.904 1.00 60.34 117 PHE A O 1
ATOM 909 N N . GLY A 1 118 ? -5.324 -40.591 32.449 1.00 53.72 118 GLY A N 1
ATOM 910 C CA . GLY A 1 118 ? -5.224 -41.817 33.243 1.00 53.72 118 GLY A CA 1
ATOM 911 C C . GLY A 1 118 ? -5.748 -41.785 34.680 1.00 53.72 118 GLY A C 1
ATOM 912 O O . GLY A 1 118 ? -5.433 -42.698 35.439 1.00 53.72 118 GLY A O 1
ATOM 913 N N . THR A 1 119 ? -6.560 -40.812 35.093 1.00 53.69 119 THR A N 1
ATOM 914 C CA . THR A 1 119 ? -7.285 -40.944 36.363 1.00 53.69 119 THR A CA 1
ATOM 915 C C . THR A 1 119 ? -8.577 -41.702 36.102 1.00 53.69 119 THR A C 1
ATOM 917 O O . THR A 1 119 ? -9.356 -41.315 35.237 1.00 53.69 119 THR A O 1
ATOM 920 N N . THR A 1 120 ? -8.728 -42.822 36.805 1.00 55.97 120 THR A N 1
ATOM 921 C CA . THR A 1 120 ? -9.905 -43.697 36.929 1.00 55.97 120 THR A CA 1
ATOM 922 C C . THR A 1 120 ? -11.233 -43.122 36.407 1.00 55.97 120 THR A C 1
ATOM 924 O O . THR A 1 120 ? -11.572 -41.969 36.660 1.00 55.97 120 THR A O 1
ATOM 927 N N . LYS A 1 121 ? -12.046 -43.975 35.755 1.00 57.22 121 LYS A N 1
ATOM 928 C CA . LYS A 1 121 ? -13.351 -43.660 35.112 1.00 57.22 121 LYS A CA 1
ATOM 929 C C . LYS A 1 121 ? -14.362 -42.867 35.970 1.00 57.22 121 LYS A C 1
ATOM 931 O O . LYS A 1 121 ? -15.406 -42.467 35.465 1.00 57.22 121 LYS A O 1
ATOM 936 N N . THR A 1 122 ? -14.090 -42.672 37.255 1.00 58.53 122 THR A N 1
ATOM 937 C CA . THR A 1 122 ? -14.949 -42.003 38.233 1.00 58.53 122 THR A CA 1
ATOM 938 C C . THR A 1 122 ? -14.599 -40.533 38.483 1.00 58.53 122 THR A C 1
ATOM 940 O O . THR A 1 122 ? -15.462 -39.802 38.963 1.00 58.53 122 THR A O 1
ATOM 943 N N . ILE A 1 123 ? -13.391 -40.058 38.149 1.00 60.66 123 ILE A N 1
ATOM 944 C CA . ILE A 1 123 ? -12.972 -38.675 38.439 1.00 60.66 123 ILE A CA 1
ATOM 945 C C . ILE A 1 123 ? -12.991 -37.850 37.151 1.00 60.66 123 ILE A C 1
ATOM 947 O O . ILE A 1 123 ? -12.118 -37.970 36.294 1.00 60.66 123 ILE A O 1
ATOM 951 N N . ARG A 1 124 ? -13.999 -36.980 37.014 1.00 58.81 124 ARG A N 1
ATOM 952 C CA . ARG A 1 124 ? -14.042 -35.983 35.935 1.00 58.81 124 ARG A CA 1
ATOM 953 C C . ARG A 1 124 ? -12.931 -34.958 36.163 1.00 58.81 124 ARG A C 1
ATOM 955 O O . ARG A 1 124 ? -12.852 -34.368 37.238 1.00 58.81 124 ARG A O 1
ATOM 962 N N . CYS A 1 125 ? -12.093 -34.723 35.155 1.00 62.28 125 CYS A N 1
ATOM 963 C CA . CYS A 1 125 ? -11.073 -33.680 35.204 1.00 62.28 125 CYS A CA 1
ATOM 964 C C . CYS A 1 125 ? -11.757 -32.308 35.331 1.00 62.28 125 CYS A C 1
ATOM 966 O O . CYS A 1 125 ? -12.310 -31.800 34.361 1.00 62.28 125 CYS A O 1
ATOM 968 N N . GLN A 1 126 ? -11.760 -31.732 36.537 1.00 58.91 126 GLN A N 1
ATOM 969 C CA . GLN A 1 126 ? -12.481 -30.484 36.831 1.00 58.91 126 GLN A CA 1
ATOM 970 C C . GLN A 1 126 ? -11.905 -29.269 36.092 1.00 58.91 126 GLN A C 1
ATOM 972 O O . GLN A 1 126 ? -12.659 -28.374 35.725 1.00 58.91 126 GLN A O 1
ATOM 977 N N . ASN A 1 127 ? -10.591 -29.253 35.844 1.00 57.56 127 ASN A N 1
ATOM 978 C CA . ASN A 1 127 ? -9.894 -28.051 35.373 1.00 57.56 127 ASN A CA 1
ATOM 979 C C . ASN A 1 127 ? -9.414 -28.127 33.917 1.00 57.56 127 ASN A C 1
ATOM 981 O O . ASN A 1 127 ? -9.075 -27.096 33.345 1.00 57.56 127 ASN A O 1
ATOM 985 N N . PHE A 1 128 ? -9.384 -29.317 33.307 1.00 57.66 128 PHE A N 1
ATOM 986 C CA . PHE A 1 128 ? -8.922 -29.499 31.930 1.00 57.66 128 PHE A CA 1
ATOM 987 C C . PHE A 1 128 ? -9.791 -30.521 31.188 1.00 57.66 128 PHE A C 1
ATOM 989 O O . PHE A 1 128 ? -9.991 -31.623 31.705 1.00 57.66 128 PHE A O 1
ATOM 996 N N . PRO A 1 129 ? -10.291 -30.202 29.979 1.00 60.62 129 PRO A N 1
ATOM 997 C CA . PRO A 1 129 ? -11.010 -31.164 29.157 1.00 60.62 129 PRO A CA 1
ATOM 998 C C . PRO A 1 129 ? -10.053 -32.294 28.763 1.00 60.62 129 PRO A C 1
ATOM 1000 O O . PRO A 1 129 ? -9.134 -32.116 27.970 1.00 60.62 129 PRO A O 1
ATOM 1003 N N . CYS A 1 130 ? -10.249 -33.463 29.367 1.00 60.12 130 CYS A N 1
ATOM 1004 C CA . CYS A 1 130 ? -9.427 -34.653 29.138 1.00 60.12 130 CYS A CA 1
ATOM 1005 C C . CYS A 1 130 ? -9.689 -35.341 27.794 1.00 60.12 130 CYS A C 1
ATOM 1007 O O . CYS A 1 130 ? -8.883 -36.158 27.353 1.00 60.12 130 CYS A O 1
ATOM 1009 N N . CYS A 1 131 ? -10.812 -35.015 27.163 1.00 58.06 131 CYS A N 1
ATOM 1010 C CA . CYS A 1 131 ? -11.178 -35.462 25.835 1.00 58.06 131 CYS A CA 1
ATOM 1011 C C . CYS A 1 131 ? -10.864 -34.311 24.860 1.00 58.06 131 CYS A C 1
ATOM 1013 O O . CYS A 1 131 ? -11.487 -33.247 24.934 1.00 58.06 131 CYS A O 1
ATOM 1015 N N . LEU A 1 132 ? -9.872 -34.504 23.981 1.00 59.78 132 LEU A N 1
ATOM 1016 C CA . LEU A 1 132 ? -9.612 -33.567 22.891 1.00 59.78 132 LEU A CA 1
ATOM 1017 C C . LEU A 1 132 ? -10.808 -33.651 21.928 1.00 59.78 132 LEU A C 1
ATOM 1019 O O . LEU A 1 132 ? -11.160 -34.757 21.517 1.00 59.78 132 LEU A O 1
ATOM 1023 N N . PRO A 1 133 ? -11.463 -32.538 21.584 1.00 58.75 133 PRO A N 1
ATOM 1024 C CA . PRO A 1 133 ? -12.568 -32.574 20.640 1.00 58.75 133 PRO A CA 1
ATOM 1025 C C . PRO A 1 133 ? -12.147 -33.179 19.291 1.00 58.75 133 PRO A C 1
ATOM 1027 O O . PRO A 1 133 ? -11.185 -32.706 18.690 1.00 58.75 133 PRO A O 1
ATOM 1030 N N . GLU A 1 134 ? -12.878 -34.189 18.798 1.00 53.19 134 GLU A N 1
ATOM 1031 C CA . GLU A 1 134 ? -12.584 -34.874 17.519 1.00 53.19 134 GLU A CA 1
ATOM 1032 C C . GLU A 1 134 ? -12.605 -33.928 16.312 1.00 53.19 134 GLU A C 1
ATOM 1034 O O . GLU A 1 134 ? -11.977 -34.198 15.290 1.00 53.19 134 GLU A O 1
ATOM 1039 N N . THR A 1 135 ? -13.303 -32.794 16.418 1.00 55.94 135 THR A N 1
ATOM 1040 C CA . THR A 1 135 ? -13.369 -31.793 15.353 1.00 55.94 135 THR A CA 1
ATOM 1041 C C . THR A 1 135 ? -13.152 -30.380 15.891 1.00 55.94 135 THR A C 1
ATOM 1043 O O . THR A 1 135 ? -13.544 -30.026 17.007 1.00 55.94 135 THR A O 1
ATOM 1046 N N . TYR A 1 136 ? -12.557 -29.518 15.061 1.00 54.44 136 TYR A N 1
ATOM 1047 C CA . TYR A 1 136 ? -12.308 -28.100 15.363 1.00 54.44 136 TYR A CA 1
ATOM 1048 C C . TYR A 1 136 ? -13.588 -27.311 15.720 1.00 54.44 136 TYR A C 1
ATOM 1050 O O . TYR A 1 136 ? -13.509 -26.193 16.216 1.00 54.44 136 TYR A O 1
ATOM 1058 N N . HIS A 1 137 ? -14.774 -27.877 15.473 1.00 50.28 137 HIS A N 1
ATOM 1059 C CA . HIS A 1 137 ? -16.079 -27.264 15.737 1.00 50.28 137 HIS A CA 1
ATOM 1060 C C . HIS A 1 137 ? -16.507 -27.331 17.207 1.00 50.28 137 HIS A C 1
ATOM 1062 O O . HIS A 1 137 ? -17.375 -26.576 17.634 1.00 50.28 137 HIS A O 1
ATOM 1068 N N . THR A 1 138 ? -15.872 -28.190 17.999 1.00 54.38 138 THR A N 1
ATOM 1069 C CA . THR A 1 138 ? -16.161 -28.344 19.432 1.00 54.38 138 THR A CA 1
ATOM 1070 C C . THR A 1 138 ? -15.297 -27.449 20.332 1.00 54.38 138 THR A C 1
ATOM 1072 O O . THR A 1 138 ? -15.598 -27.294 21.513 1.00 54.38 138 THR A O 1
ATOM 1075 N N . ILE A 1 139 ? -14.285 -26.765 19.782 1.00 52.72 139 ILE A N 1
ATOM 1076 C CA . ILE A 1 139 ? -13.535 -25.710 20.484 1.00 52.72 139 ILE A CA 1
ATOM 1077 C C . ILE A 1 139 ? -14.287 -24.386 20.277 1.00 52.72 139 ILE A C 1
ATOM 1079 O O . ILE A 1 139 ? -13.938 -23.574 19.428 1.00 52.72 139 ILE A O 1
ATOM 1083 N N . GLY A 1 140 ? -15.385 -24.205 21.017 1.00 56.19 140 GLY A N 1
ATOM 1084 C CA . GLY A 1 140 ? -16.185 -22.968 21.016 1.00 56.19 140 GLY A CA 1
ATOM 1085 C C . GLY A 1 140 ? -17.572 -23.058 20.368 1.00 56.19 140 GLY A C 1
ATOM 1086 O O . GLY A 1 140 ? -18.255 -22.041 20.255 1.00 56.19 140 GLY A O 1
ATOM 1087 N N . GLY A 1 141 ? -18.017 -24.249 19.961 1.00 45.75 141 GLY A N 1
ATOM 1088 C CA . GLY A 1 141 ? -19.336 -24.451 19.365 1.00 45.75 141 GLY A CA 1
ATOM 1089 C C . GLY A 1 141 ? -20.460 -24.379 20.396 1.00 45.75 141 GLY A C 1
ATOM 1090 O O . GLY A 1 141 ? -20.645 -25.299 21.187 1.00 45.75 141 GLY A O 1
ATOM 1091 N N . GLN A 1 142 ? -21.262 -23.312 20.366 1.00 50.12 142 GLN A N 1
ATOM 1092 C CA . GLN A 1 142 ? -22.627 -23.394 20.885 1.00 50.12 142 GLN A CA 1
ATOM 1093 C C . GLN A 1 142 ? -23.353 -24.508 20.116 1.00 50.12 142 GLN A C 1
ATOM 1095 O O . GLN A 1 142 ? -23.378 -24.488 18.887 1.00 50.12 142 GLN A O 1
ATOM 1100 N N . ASN A 1 143 ? -23.949 -25.465 20.835 1.00 53.16 143 ASN A N 1
ATOM 1101 C CA . ASN A 1 143 ? -24.609 -26.653 20.267 1.00 53.16 143 ASN A CA 1
ATOM 1102 C C . ASN A 1 143 ? -25.742 -26.335 19.277 1.00 53.16 143 ASN A C 1
ATOM 1104 O O . ASN A 1 143 ? -26.193 -27.223 18.559 1.00 53.16 143 ASN A O 1
ATOM 1108 N N . GLN A 1 144 ? -26.192 -25.080 19.218 1.00 57.94 144 GLN A N 1
ATOM 1109 C CA . GLN A 1 144 ? -26.995 -24.553 18.126 1.00 57.94 144 GLN A CA 1
ATOM 1110 C C . GLN A 1 144 ? -26.423 -23.201 17.687 1.00 57.94 144 GLN A C 1
ATOM 1112 O O . GLN A 1 144 ? -26.044 -22.408 18.553 1.00 57.94 144 GLN A O 1
ATOM 1117 N N . PRO A 1 145 ? -26.390 -22.891 16.379 1.00 58.84 145 PRO A N 1
ATOM 1118 C CA . PRO A 1 145 ? -26.071 -21.553 15.906 1.00 58.84 145 PRO A CA 1
ATOM 1119 C C . PRO A 1 145 ? -27.155 -20.590 16.399 1.00 58.84 145 PRO A C 1
ATOM 1121 O O . PRO A 1 145 ? -28.223 -20.436 15.802 1.00 58.84 145 PRO A O 1
ATOM 1124 N N . THR A 1 146 ? -26.907 -19.956 17.540 1.00 62.12 146 THR A N 1
ATOM 1125 C CA . THR A 1 146 ? -27.782 -18.923 18.075 1.00 62.12 146 THR A CA 1
ATOM 1126 C C . THR A 1 146 ? -27.706 -17.750 17.112 1.00 62.12 146 THR A C 1
ATOM 1128 O O . THR A 1 146 ? -26.664 -17.109 16.997 1.00 62.12 146 THR A O 1
ATOM 1131 N N . SER A 1 147 ? -28.788 -17.494 16.371 1.00 67.62 147 SER A N 1
ATOM 1132 C CA . SER A 1 147 ? -28.843 -16.342 15.469 1.00 67.62 147 SER A CA 1
ATOM 1133 C C . SER A 1 147 ? -28.402 -15.088 16.223 1.00 67.62 147 SER A C 1
ATOM 1135 O O . SER A 1 147 ? -28.947 -14.788 17.290 1.00 67.62 147 SER A O 1
ATOM 1137 N N . TYR A 1 148 ? -27.443 -14.346 15.659 1.00 67.00 148 TYR A N 1
ATOM 1138 C CA . TYR A 1 148 ? -26.920 -13.102 16.235 1.00 67.00 148 TYR A CA 1
ATOM 1139 C C . TYR A 1 148 ? -28.028 -12.087 16.559 1.00 67.00 148 TYR A C 1
ATOM 1141 O O . TYR A 1 148 ? -27.840 -11.225 17.411 1.00 67.00 148 TYR A O 1
ATOM 1149 N N . SER A 1 149 ? -29.211 -12.241 15.952 1.00 69.75 149 SER A N 1
ATOM 1150 C CA . SER A 1 149 ? -30.429 -11.484 16.257 1.00 69.75 149 SER A CA 1
ATOM 1151 C C . SER A 1 149 ? -30.948 -11.629 17.693 1.00 69.75 149 SER A C 1
ATOM 1153 O O . SER A 1 149 ? -31.779 -10.826 18.106 1.00 69.75 149 SER A O 1
ATOM 1155 N N . LYS A 1 150 ? -30.501 -12.640 18.449 1.00 74.44 150 LYS A N 1
ATOM 1156 C CA . LYS A 1 150 ? -30.874 -12.855 19.858 1.00 74.44 150 LYS A CA 1
ATOM 1157 C C . LYS A 1 150 ? -29.980 -12.095 20.845 1.00 74.44 150 LYS A C 1
ATOM 1159 O O . LYS A 1 150 ? -30.270 -12.095 22.037 1.00 74.44 150 LYS A O 1
ATOM 1164 N N . LEU A 1 151 ? -28.907 -11.454 20.375 1.00 77.81 151 LEU A N 1
ATOM 1165 C CA . LEU A 1 151 ? -28.086 -10.593 21.222 1.00 77.81 151 LEU A CA 1
ATOM 1166 C C . LEU A 1 151 ? -28.875 -9.329 21.582 1.00 77.81 151 LEU A C 1
ATOM 1168 O O . LEU A 1 151 ? -29.436 -8.668 20.706 1.00 77.81 151 LEU A O 1
ATOM 1172 N N . SER A 1 152 ? -28.890 -8.960 22.863 1.00 82.94 152 SER A N 1
ATOM 1173 C CA . SER A 1 152 ? -29.602 -7.772 23.364 1.00 82.94 152 SER A CA 1
ATOM 1174 C C . SER A 1 152 ? -29.154 -6.472 22.682 1.00 82.94 152 SER A C 1
ATOM 1176 O O . SER A 1 152 ? -29.943 -5.546 22.518 1.00 82.94 152 SER A O 1
ATOM 1178 N N . ASN A 1 153 ? -27.908 -6.426 22.208 1.00 85.38 153 ASN A N 1
ATOM 1179 C CA . ASN A 1 153 ? -27.303 -5.299 21.502 1.00 85.38 153 ASN A CA 1
ATOM 1180 C C . ASN A 1 153 ? -27.248 -5.475 19.971 1.00 85.38 153 ASN A C 1
ATOM 1182 O O . ASN A 1 153 ? -26.583 -4.691 19.292 1.00 85.38 153 ASN A O 1
ATOM 1186 N N . TYR A 1 154 ? -27.940 -6.466 19.396 1.00 84.00 154 TYR A N 1
ATOM 1187 C CA . TYR A 1 154 ? -27.872 -6.760 17.959 1.00 84.00 154 TYR A CA 1
ATOM 1188 C C . TYR A 1 154 ? -28.203 -5.545 17.082 1.00 84.00 154 TYR A C 1
ATOM 1190 O O . TYR A 1 154 ? -27.482 -5.255 16.130 1.00 84.00 154 TYR A O 1
ATOM 1198 N N . ARG A 1 155 ? -29.247 -4.778 17.433 1.00 83.25 155 ARG A N 1
ATOM 1199 C CA . ARG A 1 155 ? -29.624 -3.561 16.690 1.00 83.25 155 ARG A CA 1
ATOM 1200 C C . ARG A 1 155 ? -28.528 -2.499 16.707 1.00 83.25 155 ARG A C 1
ATOM 1202 O O . ARG A 1 155 ? -28.378 -1.762 15.737 1.00 83.25 155 ARG A O 1
ATOM 1209 N N . GLU A 1 156 ? -27.777 -2.408 17.795 1.00 85.31 156 GLU A N 1
ATOM 1210 C CA . GLU A 1 156 ? -26.707 -1.428 17.932 1.00 85.31 156 GLU A CA 1
ATOM 1211 C C . GLU A 1 156 ? -25.452 -1.867 17.173 1.00 85.31 156 GLU A C 1
ATOM 1213 O O . GLU A 1 156 ? -24.878 -1.076 16.429 1.00 85.31 156 GLU A O 1
ATOM 1218 N N . LEU A 1 157 ? -25.097 -3.153 17.250 1.00 80.50 157 LEU A N 1
ATOM 1219 C CA . LEU A 1 157 ? -24.045 -3.752 16.424 1.00 80.50 157 LEU A CA 1
ATOM 1220 C C . LEU A 1 157 ? -24.357 -3.631 14.926 1.00 80.50 157 LEU A C 1
ATOM 1222 O O . LEU A 1 157 ? -23.470 -3.307 14.137 1.00 80.50 157 LEU A O 1
ATOM 1226 N N . GLN A 1 158 ? -25.616 -3.822 14.529 1.00 82.88 158 GLN A N 1
ATOM 1227 C CA . GLN A 1 158 ? -26.060 -3.661 13.145 1.00 82.88 158 GLN A CA 1
ATOM 1228 C C . GLN A 1 158 ? -25.949 -2.204 12.668 1.00 82.88 158 GLN A C 1
ATOM 1230 O O . GLN A 1 158 ? -25.525 -1.973 11.540 1.00 82.88 158 GLN A O 1
ATOM 1235 N N . ARG A 1 159 ? -26.257 -1.213 13.521 1.00 84.62 159 ARG A N 1
ATOM 1236 C CA . ARG A 1 159 ? -26.037 0.214 13.204 1.00 84.62 159 ARG A CA 1
ATOM 1237 C C . ARG A 1 159 ? -24.555 0.576 13.115 1.00 84.62 159 ARG A C 1
ATOM 1239 O O . ARG A 1 159 ? -24.168 1.332 12.238 1.00 84.62 159 ARG A O 1
ATOM 1246 N N . ARG A 1 160 ? -23.711 0.038 13.999 1.00 82.56 160 ARG A N 1
ATOM 1247 C CA . ARG A 1 160 ? -22.257 0.293 13.965 1.00 82.56 160 ARG A CA 1
ATOM 1248 C C . ARG A 1 160 ? -21.589 -0.344 12.744 1.00 82.56 160 ARG A C 1
ATOM 1250 O O . ARG A 1 160 ? -20.630 0.198 12.209 1.00 82.56 160 ARG A O 1
ATOM 1257 N N . SER A 1 161 ? -22.105 -1.486 12.292 1.00 77.44 161 SER A N 1
ATOM 1258 C CA . SER A 1 161 ? -21.578 -2.214 11.133 1.00 77.44 161 SER A CA 1
ATOM 1259 C C . SER A 1 161 ? -22.226 -1.830 9.801 1.00 77.44 161 SER A C 1
ATOM 1261 O O . SER A 1 161 ? -21.686 -2.190 8.760 1.00 77.44 161 SER A O 1
ATOM 1263 N N . SER A 1 162 ? -23.325 -1.063 9.781 1.00 74.12 162 SER A N 1
ATOM 1264 C CA . SER A 1 162 ? -23.981 -0.678 8.521 1.00 74.12 162 SER A CA 1
ATOM 1265 C C . SER A 1 162 ? -23.103 0.192 7.615 1.00 74.12 162 SER A C 1
ATOM 1267 O O . SER A 1 162 ? -23.244 0.125 6.390 1.00 74.12 162 SER A O 1
ATOM 1269 N N . ASP A 1 163 ? -22.173 0.951 8.201 1.00 69.94 163 ASP A N 1
ATOM 1270 C CA . ASP A 1 163 ? -21.175 1.738 7.464 1.00 69.94 163 ASP A CA 1
ATOM 1271 C C . ASP A 1 163 ? -19.933 0.921 7.085 1.00 69.94 163 ASP A C 1
ATOM 1273 O O . ASP A 1 163 ? -19.257 1.222 6.098 1.00 69.94 163 ASP A O 1
ATOM 1277 N N . ILE A 1 164 ? -19.675 -0.174 7.803 1.00 64.06 164 ILE A N 1
ATOM 1278 C CA . ILE A 1 164 ? -18.608 -1.131 7.513 1.00 64.06 164 ILE A CA 1
ATOM 1279 C C . ILE A 1 164 ? -19.154 -2.145 6.506 1.00 64.06 164 ILE A C 1
ATOM 1281 O O . ILE A 1 164 ? -19.399 -3.313 6.808 1.00 64.06 164 ILE A O 1
ATOM 1285 N N . ARG A 1 165 ? -19.382 -1.704 5.265 1.00 56.72 165 ARG A N 1
ATOM 1286 C CA . ARG A 1 165 ? -19.620 -2.667 4.187 1.00 56.72 165 ARG A CA 1
ATOM 1287 C C . ARG A 1 165 ? -18.322 -3.444 3.947 1.00 56.72 165 ARG A C 1
ATOM 1289 O O . ARG A 1 165 ? -17.278 -2.803 3.800 1.00 56.72 165 ARG A O 1
ATOM 1296 N N . PRO A 1 166 ? -18.360 -4.787 3.819 1.00 54.47 166 PRO A N 1
ATOM 1297 C CA . PRO A 1 166 ? -17.247 -5.494 3.198 1.00 54.47 166 PRO A CA 1
ATOM 1298 C C . PRO A 1 166 ? -16.964 -4.817 1.850 1.00 54.47 166 PRO A C 1
ATOM 1300 O O . PRO A 1 166 ? -17.919 -4.303 1.246 1.00 54.47 166 PRO A O 1
ATOM 1303 N N . PRO A 1 167 ? -15.703 -4.773 1.381 1.00 52.44 167 PRO A N 1
ATOM 1304 C CA . PRO A 1 167 ? -15.327 -4.143 0.120 1.00 52.44 167 PRO A CA 1
ATOM 1305 C C . PRO A 1 167 ? -15.976 -4.909 -1.038 1.00 52.44 167 PRO A C 1
ATOM 1307 O O . PRO A 1 167 ? -15.370 -5.724 -1.723 1.00 52.44 167 PRO A O 1
ATOM 1310 N N . THR A 1 168 ? -17.267 -4.676 -1.226 1.00 51.19 168 THR A N 1
ATOM 1311 C CA . THR A 1 168 ? -18.082 -5.210 -2.295 1.00 51.19 168 THR A CA 1
ATOM 1312 C C . THR A 1 168 ? -17.911 -4.234 -3.439 1.00 51.19 168 THR A C 1
ATOM 1314 O O . THR A 1 168 ? -18.230 -3.047 -3.360 1.00 51.19 168 THR A O 1
ATOM 1317 N N . SER A 1 169 ? -17.311 -4.770 -4.487 1.00 51.28 169 SER A N 1
ATOM 1318 C CA . SER A 1 169 ? -16.747 -4.164 -5.689 1.00 51.28 169 SER A CA 1
ATOM 1319 C C . SER A 1 169 ? -17.666 -3.250 -6.517 1.00 51.28 169 SER A C 1
ATOM 1321 O O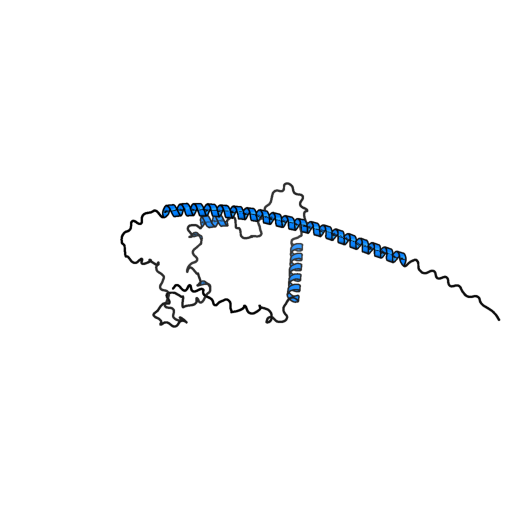 . SER A 1 169 ? -17.289 -2.880 -7.626 1.00 51.28 169 SER A O 1
ATOM 1323 N N . HIS A 1 170 ? -18.859 -2.865 -6.046 1.00 48.91 170 HIS A N 1
ATOM 1324 C CA . HIS A 1 170 ? -19.927 -2.458 -6.960 1.00 48.91 170 HIS A CA 1
ATOM 1325 C C . HIS A 1 170 ? -20.800 -1.257 -6.574 1.00 48.91 170 HIS A C 1
ATOM 1327 O O . HIS A 1 170 ? -21.927 -1.142 -7.057 1.00 48.91 170 HIS A O 1
ATOM 1333 N N . ARG A 1 171 ? -20.295 -0.287 -5.802 1.00 43.84 171 ARG A N 1
ATOM 1334 C CA . ARG A 1 171 ? -20.953 1.032 -5.721 1.00 43.84 171 ARG A CA 1
ATOM 1335 C C . ARG A 1 171 ? -20.069 2.120 -6.321 1.00 43.84 171 ARG A C 1
ATOM 1337 O O . ARG A 1 171 ? -19.371 2.840 -5.615 1.00 43.84 171 ARG A O 1
ATOM 1344 N N . ARG A 1 172 ? -20.150 2.260 -7.652 1.00 48.47 172 ARG A N 1
ATOM 1345 C CA . ARG A 1 172 ? -19.865 3.531 -8.333 1.00 48.47 172 ARG A CA 1
ATOM 1346 C C . ARG A 1 172 ? -20.706 4.602 -7.639 1.00 48.47 172 ARG A C 1
ATOM 1348 O O . ARG A 1 172 ? -21.915 4.664 -7.845 1.00 48.47 172 ARG A O 1
ATOM 1355 N N . ARG A 1 173 ? -20.082 5.433 -6.805 1.00 44.28 173 ARG A N 1
ATOM 1356 C CA . ARG A 1 173 ? -20.645 6.749 -6.523 1.00 44.28 173 ARG A CA 1
ATOM 1357 C C . ARG A 1 173 ? -20.545 7.522 -7.832 1.00 44.28 173 ARG A C 1
ATOM 1359 O O . ARG A 1 173 ? -19.448 7.841 -8.283 1.00 44.28 173 ARG A O 1
ATOM 1366 N N . VAL A 1 174 ? -21.692 7.755 -8.460 1.00 50.03 174 VAL A N 1
ATOM 1367 C CA . VAL A 1 174 ? -21.871 8.882 -9.372 1.00 50.03 174 VAL A CA 1
ATOM 1368 C C . VAL A 1 174 ? -21.701 10.117 -8.494 1.00 50.03 174 VAL A C 1
ATOM 1370 O O . VAL A 1 174 ? -22.630 10.539 -7.818 1.00 50.03 174 VAL A O 1
ATOM 1373 N N . LEU A 1 175 ? -20.465 10.599 -8.390 1.00 49.22 175 LEU A N 1
ATOM 1374 C CA . LEU A 1 175 ? -20.202 11.942 -7.904 1.00 49.22 175 LEU A CA 1
ATOM 1375 C C . LEU A 1 175 ? -20.513 12.861 -9.078 1.00 49.22 175 LEU A C 1
ATOM 1377 O O . LEU A 1 175 ? -19.830 12.839 -10.106 1.00 49.22 175 LEU A O 1
ATOM 1381 N N . THR A 1 176 ? -21.615 13.587 -8.932 1.00 44.53 176 THR A N 1
ATOM 1382 C CA . THR A 1 176 ? -21.953 14.752 -9.738 1.00 44.53 176 THR A CA 1
ATOM 1383 C C . THR A 1 176 ? -20.722 15.631 -9.862 1.00 44.53 176 THR A C 1
ATOM 1385 O O . THR A 1 176 ? -20.042 15.958 -8.891 1.00 44.53 176 THR A O 1
ATOM 1388 N N . THR A 1 177 ? -20.393 15.873 -11.117 1.00 45.53 177 THR A N 1
ATOM 1389 C CA . THR A 1 177 ? -19.168 16.483 -11.587 1.00 45.53 177 THR A CA 1
ATOM 1390 C C . THR A 1 177 ? -19.377 17.983 -11.570 1.00 45.53 177 THR A C 1
ATOM 1392 O O . THR A 1 177 ? -20.054 18.500 -12.447 1.00 45.53 177 THR A O 1
ATOM 1395 N N . GLU A 1 178 ? -18.781 18.676 -10.610 1.00 49.66 178 GLU A N 1
ATOM 1396 C CA . GLU A 1 178 ? -18.422 20.072 -10.821 1.00 49.66 178 GLU A CA 1
ATOM 1397 C C . GLU A 1 178 ? -16.937 20.225 -10.511 1.00 49.66 178 GLU A C 1
ATOM 1399 O O . GLU A 1 178 ? -16.471 19.959 -9.406 1.00 49.66 178 GLU A O 1
ATOM 1404 N N . ASN A 1 179 ? -16.208 20.597 -11.561 1.00 50.38 179 ASN A N 1
ATOM 1405 C CA . ASN A 1 179 ? -14.866 21.159 -11.540 1.00 50.38 179 ASN A CA 1
ATOM 1406 C C . ASN A 1 179 ? -13.766 20.303 -10.911 1.00 50.38 179 ASN A C 1
ATOM 1408 O O . ASN A 1 179 ? -13.303 20.560 -9.807 1.00 50.38 179 ASN A O 1
ATOM 1412 N N . ASN A 1 180 ? -13.244 19.363 -11.695 1.00 42.88 180 ASN A N 1
ATOM 1413 C CA . ASN A 1 180 ? -11.795 19.225 -11.815 1.00 42.88 180 ASN A CA 1
ATOM 1414 C C . ASN A 1 180 ? -11.470 18.608 -13.174 1.00 42.88 180 ASN A C 1
ATOM 1416 O O . ASN A 1 180 ? -11.956 17.526 -13.512 1.00 42.88 180 ASN A O 1
ATOM 1420 N N .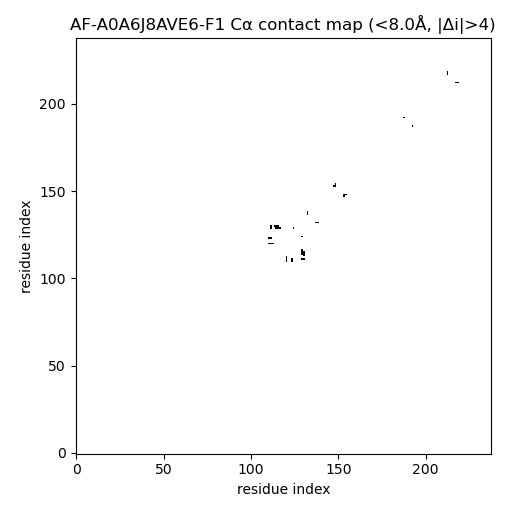 GLU A 1 181 ? -10.659 19.319 -13.955 1.00 49.38 181 GLU A N 1
ATOM 1421 C CA . GLU A 1 181 ? -9.982 18.792 -15.135 1.00 49.38 181 GLU A CA 1
ATOM 1422 C C . GLU A 1 181 ? -8.946 17.748 -14.701 1.00 49.38 181 GLU A C 1
ATOM 1424 O O . GLU A 1 181 ? -7.736 17.952 -14.746 1.00 49.38 181 GLU A O 1
ATOM 1429 N N . ASP A 1 182 ? -9.433 16.602 -14.238 1.00 45.12 182 ASP A N 1
ATOM 1430 C CA . ASP A 1 182 ? -8.601 15.430 -14.071 1.00 45.12 182 ASP A CA 1
ATOM 1431 C C . ASP A 1 182 ? -8.295 14.881 -15.458 1.00 45.12 182 ASP A C 1
ATOM 1433 O O . ASP A 1 182 ? -9.187 14.484 -16.216 1.00 45.12 182 ASP A O 1
ATOM 1437 N N . ILE A 1 183 ? -6.999 14.859 -15.755 1.00 55.34 183 ILE A N 1
ATOM 1438 C CA . ILE A 1 183 ? -6.339 14.122 -16.826 1.00 55.34 183 ILE A CA 1
ATOM 1439 C C . ILE A 1 183 ? -7.002 12.745 -16.925 1.00 55.34 183 ILE A C 1
ATOM 1441 O O . ILE A 1 183 ? -6.678 11.807 -16.191 1.00 55.34 183 ILE A O 1
ATOM 1445 N N . ARG A 1 184 ? -7.982 12.627 -17.825 1.00 50.22 184 ARG A N 1
ATOM 1446 C CA . ARG A 1 184 ? -8.677 11.374 -18.090 1.00 50.22 184 ARG A CA 1
ATOM 1447 C C . ARG A 1 184 ? -7.664 10.459 -18.749 1.00 50.22 184 ARG A C 1
ATOM 1449 O O . ARG A 1 184 ? -7.490 10.493 -19.964 1.00 50.22 184 ARG A O 1
ATOM 1456 N N . SER A 1 185 ? -7.000 9.622 -17.952 1.00 55.03 185 SER A N 1
ATOM 1457 C CA . SER A 1 185 ? -6.318 8.455 -18.495 1.00 55.03 185 SER A CA 1
ATOM 1458 C C . SER A 1 185 ? -7.333 7.742 -19.398 1.00 55.03 185 SER A C 1
ATOM 1460 O O . SER A 1 185 ? -8.456 7.505 -18.925 1.00 55.03 185 SER A O 1
ATOM 1462 N N . PRO A 1 186 ? -7.006 7.463 -20.672 1.00 65.31 186 PRO A N 1
ATOM 1463 C CA . PRO A 1 186 ? -7.951 6.871 -21.607 1.00 65.31 186 PRO A CA 1
ATOM 1464 C C . PRO A 1 186 ? -8.578 5.648 -20.950 1.00 65.31 186 PRO A C 1
ATOM 1466 O O . PRO A 1 186 ? -7.879 4.860 -20.306 1.00 65.31 186 PRO A O 1
ATOM 1469 N N . ARG A 1 187 ? -9.911 5.551 -21.025 1.00 53.47 187 ARG A N 1
ATOM 1470 C CA . ARG A 1 187 ? -10.682 4.459 -20.427 1.00 53.47 187 ARG A CA 1
ATOM 1471 C C . ARG A 1 187 ? -10.170 3.147 -21.024 1.00 53.47 187 ARG A C 1
ATOM 1473 O O . ARG A 1 187 ? -10.609 2.755 -22.095 1.00 53.47 187 ARG A O 1
ATOM 1480 N N . LYS A 1 188 ? -9.212 2.505 -20.350 1.00 66.12 188 LYS A N 1
ATOM 1481 C CA . LYS A 1 188 ? -8.671 1.210 -20.765 1.00 66.12 188 LYS A CA 1
ATOM 1482 C C . LYS A 1 188 ? -9.822 0.217 -20.791 1.00 66.12 188 LYS A C 1
ATOM 1484 O O . LYS A 1 188 ? -10.562 0.131 -19.799 1.00 66.12 188 LYS A O 1
ATOM 1489 N N . SER A 1 189 ? -9.973 -0.476 -21.918 1.00 80.56 189 SER A N 1
ATOM 1490 C CA . SER A 1 189 ? -10.990 -1.512 -22.078 1.00 80.56 189 SER A CA 1
ATOM 1491 C C . SER A 1 189 ? -10.845 -2.543 -20.956 1.00 80.56 189 SER A C 1
ATOM 1493 O O . SER A 1 189 ? -9.758 -2.729 -20.398 1.00 80.56 189 SER A O 1
ATOM 1495 N N . VAL A 1 190 ? -11.938 -3.217 -20.601 1.00 78.81 190 VAL A N 1
ATOM 1496 C CA . VAL A 1 190 ? -11.881 -4.358 -19.675 1.00 78.81 190 VAL A CA 1
ATOM 1497 C C . VAL A 1 190 ? -10.865 -5.387 -20.182 1.00 78.81 190 VAL A C 1
ATOM 1499 O O . VAL A 1 190 ? -10.069 -5.890 -19.392 1.00 78.81 190 VAL A O 1
ATOM 1502 N N . ASP A 1 191 ? -10.779 -5.572 -21.499 1.00 84.62 191 ASP A N 1
ATOM 1503 C CA . ASP A 1 191 ? -9.814 -6.472 -22.132 1.00 84.62 191 ASP A CA 1
ATOM 1504 C C . ASP A 1 191 ? -8.363 -6.028 -21.927 1.00 84.62 191 ASP A C 1
ATOM 1506 O O . ASP A 1 191 ? -7.492 -6.863 -21.701 1.00 84.62 191 ASP A O 1
ATOM 1510 N N . ASP A 1 192 ? -8.084 -4.722 -21.942 1.00 80.19 192 ASP A N 1
ATOM 1511 C CA . ASP A 1 192 ? -6.736 -4.198 -21.683 1.00 80.19 192 ASP A CA 1
ATOM 1512 C C . ASP A 1 192 ? -6.332 -4.400 -20.224 1.00 80.19 192 ASP A C 1
ATOM 1514 O O . ASP A 1 192 ? -5.165 -4.649 -19.917 1.00 80.19 192 ASP A O 1
ATOM 1518 N N . LYS A 1 193 ? -7.300 -4.311 -19.306 1.00 82.12 193 LYS A N 1
ATOM 1519 C CA . LYS A 1 193 ? -7.069 -4.594 -17.886 1.00 82.12 193 LYS A CA 1
ATOM 1520 C C . LYS A 1 193 ? -6.798 -6.075 -17.660 1.00 82.12 193 LYS A C 1
ATOM 1522 O O . LYS A 1 193 ? -5.873 -6.397 -16.921 1.00 82.12 193 LYS A O 1
ATOM 1527 N N . ILE A 1 194 ? -7.552 -6.956 -18.318 1.00 86.38 194 ILE A N 1
ATOM 1528 C CA . ILE A 1 194 ? -7.336 -8.408 -18.262 1.00 86.38 194 ILE A CA 1
ATOM 1529 C C . ILE A 1 194 ? -5.970 -8.761 -18.860 1.00 86.38 194 ILE A C 1
ATOM 1531 O O . ILE A 1 194 ? -5.210 -9.502 -18.242 1.00 86.38 194 ILE A O 1
ATOM 1535 N N . ARG A 1 195 ? -5.595 -8.176 -20.006 1.00 89.69 195 ARG A N 1
ATOM 1536 C CA . ARG A 1 195 ? -4.257 -8.359 -20.595 1.00 89.69 195 ARG A CA 1
ATO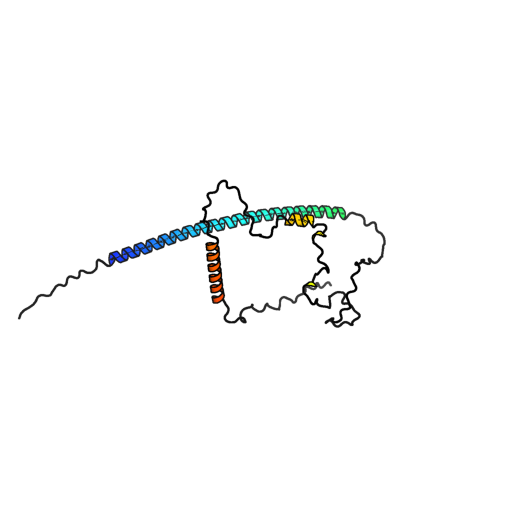M 1537 C C . ARG A 1 195 ? -3.147 -7.876 -19.664 1.00 89.69 195 ARG A C 1
AT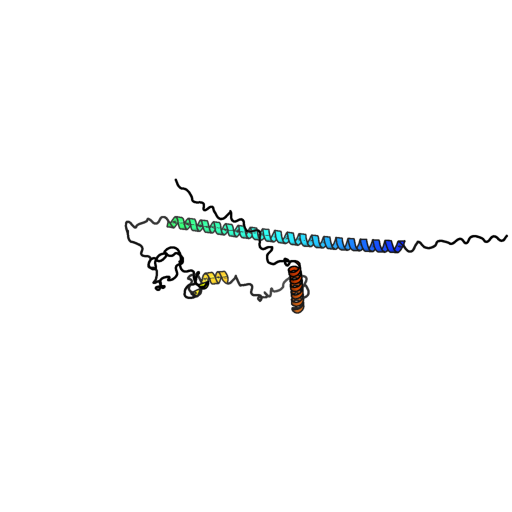OM 1539 O O . ARG A 1 195 ? -2.164 -8.589 -19.486 1.00 89.69 195 ARG A O 1
ATOM 1546 N N . GLY A 1 196 ? -3.310 -6.706 -19.046 1.00 88.00 196 GLY A N 1
ATOM 1547 C CA . GLY A 1 196 ? -2.348 -6.174 -18.079 1.00 88.00 196 GLY A CA 1
ATOM 1548 C C . GLY A 1 196 ? -2.206 -7.054 -16.835 1.00 88.00 196 GLY A C 1
ATOM 1549 O O . GLY A 1 196 ? -1.093 -7.299 -16.380 1.00 88.00 196 GLY A O 1
ATOM 1550 N N . LEU A 1 197 ? -3.319 -7.585 -16.324 1.00 90.31 197 LEU A N 1
ATOM 1551 C CA . LEU A 1 197 ? -3.316 -8.511 -15.194 1.00 90.31 197 LEU A CA 1
ATOM 1552 C C . LEU A 1 197 ? -2.621 -9.830 -15.551 1.00 90.31 197 LEU A C 1
ATOM 1554 O O . LEU A 1 197 ? -1.789 -10.306 -14.787 1.00 90.31 197 LEU A O 1
ATOM 1558 N N . ASN A 1 198 ? -2.912 -10.393 -16.725 1.00 91.31 198 ASN A N 1
ATOM 1559 C CA . ASN A 1 198 ? -2.270 -11.621 -17.194 1.00 91.31 198 ASN A CA 1
ATOM 1560 C C . ASN A 1 198 ? -0.759 -11.440 -17.381 1.00 91.31 198 ASN A C 1
ATOM 1562 O O . ASN A 1 198 ? 0.008 -12.342 -17.052 1.00 91.31 198 ASN A O 1
ATOM 1566 N N . TYR A 1 199 ? -0.328 -10.271 -17.863 1.00 93.12 199 TYR A N 1
ATOM 1567 C CA . TYR A 1 199 ? 1.090 -9.934 -17.961 1.00 93.12 199 TYR A CA 1
ATOM 1568 C C . TYR A 1 199 ? 1.756 -9.899 -16.579 1.00 93.12 199 TYR A C 1
ATOM 1570 O O . TYR A 1 199 ? 2.781 -10.545 -16.387 1.00 93.12 199 TYR A O 1
ATOM 1578 N N . LEU A 1 200 ? 1.134 -9.227 -15.605 1.00 92.19 200 LEU A N 1
ATOM 1579 C CA . LEU A 1 200 ? 1.642 -9.149 -14.232 1.00 92.19 200 LEU A CA 1
ATOM 1580 C C . LEU A 1 200 ? 1.710 -10.527 -13.559 1.00 92.19 200 LEU A C 1
ATOM 1582 O O . LEU A 1 200 ? 2.694 -10.853 -12.907 1.00 92.19 200 LEU A O 1
ATOM 1586 N N . ILE A 1 201 ? 0.677 -11.358 -13.728 1.00 94.12 201 ILE A N 1
ATOM 1587 C CA . ILE A 1 201 ? 0.662 -12.726 -13.191 1.00 94.12 201 ILE A CA 1
ATOM 1588 C C . ILE A 1 201 ? 1.798 -13.551 -13.800 1.00 94.12 201 ILE A C 1
ATOM 1590 O O . ILE A 1 201 ? 2.431 -14.330 -13.090 1.00 94.12 201 ILE A O 1
ATOM 1594 N N . ARG A 1 202 ? 2.062 -13.393 -15.102 1.00 95.56 202 ARG A N 1
ATOM 1595 C CA . ARG A 1 202 ? 3.169 -14.080 -15.772 1.00 95.56 202 ARG A CA 1
ATOM 1596 C C . ARG A 1 202 ? 4.521 -13.627 -15.222 1.00 95.56 202 ARG A C 1
ATOM 1598 O O . ARG A 1 202 ? 5.329 -14.477 -14.877 1.00 95.56 202 ARG A O 1
ATOM 1605 N N . GLU A 1 203 ? 4.725 -12.322 -15.072 1.00 93.69 203 GLU A N 1
ATOM 1606 C CA . GLU A 1 203 ? 5.948 -11.745 -14.499 1.00 93.69 203 GLU A CA 1
ATOM 1607 C C . GLU A 1 203 ? 6.197 -12.253 -13.069 1.00 93.69 203 GLU A C 1
ATOM 1609 O O . GLU A 1 203 ? 7.274 -12.761 -12.774 1.00 93.69 203 GLU A O 1
ATOM 1614 N N . LEU A 1 204 ? 5.166 -12.256 -12.217 1.00 89.88 204 LEU A N 1
ATOM 1615 C CA . LEU A 1 204 ? 5.255 -12.795 -10.855 1.00 89.88 204 LEU A CA 1
ATOM 1616 C C . LEU A 1 204 ? 5.562 -14.299 -10.823 1.00 89.88 204 LEU A C 1
ATOM 1618 O O . LEU A 1 204 ? 6.281 -14.760 -9.938 1.00 89.88 204 LEU A O 1
ATOM 1622 N N . ARG A 1 205 ? 5.031 -15.082 -11.772 1.00 92.38 205 ARG A N 1
ATOM 1623 C CA . ARG A 1 205 ? 5.363 -16.511 -11.887 1.00 92.38 205 ARG A CA 1
ATOM 1624 C C . ARG A 1 205 ? 6.817 -16.715 -12.292 1.00 92.38 205 ARG A C 1
ATOM 1626 O O . ARG A 1 205 ? 7.486 -17.536 -11.678 1.00 92.38 205 ARG A O 1
ATOM 1633 N N . GLU A 1 206 ? 7.307 -15.956 -13.267 1.00 94.81 206 GLU A N 1
ATOM 1634 C CA . GLU A 1 206 ? 8.706 -16.015 -13.700 1.00 94.81 206 GLU A CA 1
ATOM 1635 C C . GLU A 1 206 ? 9.665 -15.608 -12.573 1.00 94.81 206 GLU A C 1
ATOM 1637 O O . GLU A 1 206 ? 10.697 -16.249 -12.377 1.00 94.81 206 GLU A O 1
ATOM 1642 N N . GLU A 1 207 ? 9.333 -14.571 -11.800 1.00 91.81 207 GLU A N 1
ATOM 1643 C CA . GLU A 1 207 ? 10.109 -14.187 -10.616 1.00 91.81 207 GLU A CA 1
ATOM 1644 C C . GLU A 1 207 ? 10.092 -15.278 -9.544 1.00 91.81 207 GLU A C 1
ATOM 1646 O O . GLU A 1 207 ? 11.135 -15.613 -8.987 1.00 91.81 207 GLU A O 1
ATOM 1651 N N . HIS A 1 208 ? 8.929 -15.870 -9.271 1.00 87.19 208 HIS A N 1
ATOM 1652 C CA . HIS A 1 208 ? 8.812 -16.951 -8.299 1.00 87.19 208 HIS A CA 1
ATOM 1653 C C . HIS A 1 208 ? 9.571 -18.213 -8.735 1.00 87.19 208 HIS A C 1
ATOM 1655 O O . HIS A 1 208 ? 10.168 -18.879 -7.896 1.00 87.19 208 HIS A O 1
ATOM 1661 N N . GLU A 1 209 ? 9.593 -18.544 -10.029 1.00 88.19 209 GLU A N 1
ATOM 1662 C CA . GLU A 1 209 ? 10.395 -19.653 -10.560 1.00 88.19 209 GLU A CA 1
ATOM 1663 C C . GLU A 1 209 ? 11.896 -19.386 -10.439 1.00 88.19 209 GLU A C 1
ATOM 1665 O O . GLU A 1 209 ? 12.630 -20.267 -9.994 1.00 88.19 209 GLU A O 1
ATOM 1670 N N . LYS A 1 210 ? 12.349 -18.165 -10.749 1.00 90.69 210 LYS A N 1
ATOM 1671 C CA . LYS A 1 210 ? 13.752 -17.752 -10.563 1.00 90.69 210 LYS A CA 1
ATOM 1672 C C . LYS A 1 210 ? 14.175 -17.772 -9.095 1.00 90.69 210 LYS A C 1
ATOM 1674 O O . LYS A 1 210 ? 15.315 -18.106 -8.792 1.00 90.69 210 LYS A O 1
ATOM 1679 N N . ASN A 1 211 ? 13.255 -17.431 -8.196 1.00 81.62 211 ASN A N 1
ATOM 1680 C CA . ASN A 1 211 ? 13.498 -17.356 -6.757 1.00 81.62 211 ASN A CA 1
ATOM 1681 C C . ASN A 1 211 ? 13.132 -18.648 -6.014 1.00 81.62 211 ASN A C 1
ATOM 1683 O O . ASN A 1 211 ? 13.188 -18.685 -4.782 1.00 81.62 211 ASN A O 1
ATOM 1687 N N . LYS A 1 212 ? 12.746 -19.713 -6.727 1.00 83.12 212 LYS A N 1
ATOM 1688 C CA . LYS A 1 212 ? 12.406 -20.984 -6.097 1.00 83.12 212 LYS A CA 1
ATOM 1689 C C . LYS A 1 212 ? 13.684 -21.604 -5.515 1.00 83.12 212 LYS A C 1
ATOM 1691 O O . LYS A 1 212 ? 14.655 -21.787 -6.251 1.00 83.12 212 LYS A O 1
ATOM 1696 N N . PRO A 1 213 ? 13.719 -21.961 -4.220 1.00 76.88 213 PRO A N 1
ATOM 1697 C CA . PRO A 1 213 ? 14.880 -22.631 -3.650 1.00 76.88 213 PRO A CA 1
ATOM 1698 C C . PRO A 1 213 ? 15.093 -23.991 -4.329 1.00 76.88 213 PRO A C 1
ATOM 1700 O O . PRO A 1 213 ? 14.136 -24.727 -4.576 1.00 76.88 213 PRO A O 1
ATOM 1703 N N . ILE A 1 214 ? 16.361 -24.322 -4.607 1.00 74.56 214 ILE A N 1
ATOM 1704 C CA . ILE A 1 214 ? 16.785 -25.552 -5.307 1.00 74.56 214 ILE A CA 1
ATOM 1705 C C . ILE A 1 214 ? 16.262 -26.813 -4.601 1.00 74.56 214 ILE A C 1
ATOM 1707 O O . ILE A 1 214 ? 15.892 -27.775 -5.263 1.00 74.56 214 ILE A O 1
ATOM 1711 N N . ASN A 1 215 ? 16.156 -26.777 -3.271 1.00 74.44 215 ASN A N 1
ATOM 1712 C CA . ASN A 1 215 ? 15.588 -27.846 -2.458 1.00 74.44 215 ASN A CA 1
ATOM 1713 C C . ASN A 1 215 ? 14.543 -27.271 -1.494 1.00 74.44 215 ASN A C 1
ATOM 1715 O O . ASN A 1 215 ? 14.801 -26.301 -0.779 1.00 74.44 215 ASN A O 1
ATOM 1719 N N . TRP A 1 216 ? 13.369 -27.902 -1.436 1.00 61.72 216 TRP A N 1
ATOM 1720 C CA . TRP A 1 216 ? 12.252 -27.513 -0.556 1.00 61.72 216 TRP A CA 1
ATOM 1721 C C . TRP A 1 216 ? 12.582 -27.689 0.937 1.00 61.72 216 TRP A C 1
ATOM 1723 O O . TRP A 1 216 ? 11.863 -27.191 1.797 1.00 61.72 216 TRP A O 1
ATOM 1733 N N . SER A 1 217 ? 13.678 -28.388 1.243 1.00 61.25 217 SER A N 1
ATOM 1734 C CA . SER A 1 217 ? 14.162 -28.693 2.589 1.00 61.25 217 SER A CA 1
ATOM 1735 C C . SER A 1 217 ? 15.052 -27.613 3.213 1.00 61.25 217 SER A C 1
ATOM 1737 O O . SER A 1 217 ? 15.400 -27.746 4.381 1.00 61.25 217 SER A O 1
ATOM 1739 N N . THR A 1 218 ? 15.473 -26.580 2.472 1.00 55.66 218 THR A N 1
ATOM 1740 C CA . THR A 1 218 ? 16.673 -25.815 2.870 1.00 55.66 218 THR A CA 1
ATOM 1741 C C . THR A 1 218 ? 16.439 -24.377 3.327 1.00 55.66 218 THR A C 1
ATOM 1743 O O . THR A 1 218 ? 17.426 -23.674 3.496 1.00 55.66 218 THR A O 1
ATOM 1746 N N . ASN A 1 219 ? 15.210 -23.884 3.540 1.00 56.12 219 ASN A N 1
ATOM 1747 C CA . ASN A 1 219 ? 15.066 -22.528 4.108 1.00 56.12 219 ASN A CA 1
ATOM 1748 C C . ASN A 1 219 ? 13.691 -22.171 4.700 1.00 56.12 219 ASN A C 1
ATOM 1750 O O . ASN A 1 219 ? 13.158 -21.093 4.450 1.00 56.12 219 ASN A O 1
ATOM 1754 N N . TYR A 1 220 ? 13.125 -23.031 5.548 1.00 54.62 220 TYR A N 1
ATOM 1755 C CA . TYR A 1 220 ? 12.143 -22.555 6.530 1.00 54.62 220 TYR A CA 1
ATOM 1756 C C . TYR A 1 220 ? 12.834 -22.309 7.867 1.00 54.62 220 TYR A C 1
ATOM 1758 O O . TYR A 1 220 ? 12.698 -23.093 8.798 1.00 54.62 220 TYR A O 1
ATOM 1766 N N . GLY A 1 221 ? 13.559 -21.191 7.924 1.00 51.94 221 GLY A N 1
ATOM 1767 C CA . GLY A 1 221 ? 14.020 -20.568 9.159 1.00 51.94 221 GLY A CA 1
ATOM 1768 C C . GLY A 1 221 ? 15.214 -21.252 9.818 1.00 51.94 221 GLY A C 1
ATOM 1769 O O . GLY A 1 221 ? 15.300 -22.473 9.922 1.00 51.94 221 GLY A O 1
ATOM 1770 N N . GLU A 1 222 ? 16.124 -20.439 10.347 1.00 59.16 222 GLU A N 1
ATOM 1771 C CA . GLU A 1 222 ? 16.908 -20.882 11.494 1.00 59.16 222 GLU A CA 1
ATOM 1772 C C . GLU A 1 222 ? 15.955 -21.486 12.542 1.00 59.16 222 GLU A C 1
ATOM 1774 O O . GLU A 1 222 ? 14.871 -20.933 12.777 1.00 59.16 222 GLU A O 1
ATOM 1779 N N . PRO A 1 223 ? 16.316 -22.611 13.181 1.00 59.78 223 PRO A N 1
ATOM 1780 C CA . PRO A 1 223 ? 15.525 -23.137 14.277 1.00 59.78 223 PRO A CA 1
ATOM 1781 C C . PRO A 1 223 ? 15.381 -22.045 15.340 1.00 59.78 223 PRO A C 1
ATOM 1783 O O . PRO A 1 223 ? 16.372 -21.573 15.896 1.00 59.78 223 PRO A O 1
ATOM 1786 N N . PHE A 1 224 ? 14.136 -21.650 15.615 1.00 51.81 224 PHE A N 1
ATOM 1787 C CA . PHE A 1 224 ? 13.809 -20.668 16.644 1.00 51.81 224 PHE A CA 1
ATOM 1788 C C . PHE A 1 224 ? 14.545 -21.047 17.944 1.00 51.81 224 PHE A C 1
ATOM 1790 O O . PHE A 1 224 ? 14.427 -22.199 18.385 1.00 51.81 224 PHE A O 1
ATOM 1797 N N . PRO A 1 225 ? 15.335 -20.148 18.561 1.00 64.50 225 PRO A N 1
ATOM 1798 C CA . PRO A 1 225 ? 16.128 -20.501 19.728 1.00 64.50 225 PRO A CA 1
ATOM 1799 C C . PRO A 1 225 ? 15.199 -20.932 20.870 1.00 64.50 225 PRO A C 1
ATOM 1801 O O . PRO A 1 225 ? 14.515 -20.123 21.493 1.00 64.50 225 PRO A O 1
ATOM 1804 N N . LYS A 1 226 ? 15.204 -22.237 21.177 1.00 58.22 226 LYS A N 1
ATOM 1805 C CA . LYS A 1 226 ? 14.348 -22.898 22.186 1.00 58.22 226 LYS A CA 1
ATOM 1806 C C . LYS A 1 226 ? 14.564 -22.412 23.631 1.00 58.22 226 LYS A C 1
ATOM 1808 O O . LYS A 1 226 ? 13.960 -22.946 24.554 1.00 58.22 226 LYS A O 1
ATOM 1813 N N . ARG A 1 227 ? 15.431 -21.420 23.858 1.00 57.84 227 ARG A N 1
ATOM 1814 C CA . ARG A 1 227 ? 15.852 -20.964 25.193 1.00 57.84 227 ARG A CA 1
ATOM 1815 C C . ARG A 1 227 ? 15.021 -19.818 25.783 1.00 57.84 227 ARG A C 1
ATOM 1817 O O . ARG A 1 227 ? 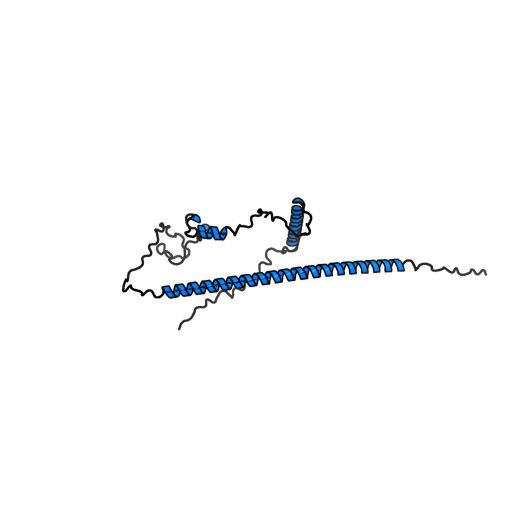15.279 -19.448 26.920 1.00 57.84 227 ARG A O 1
ATOM 1824 N N . LEU A 1 228 ? 14.019 -19.285 25.076 1.00 54.59 228 LEU A N 1
ATOM 1825 C CA . LEU A 1 228 ? 13.199 -18.167 25.583 1.00 54.59 228 LEU A CA 1
ATOM 1826 C C . LEU A 1 228 ? 11.848 -18.569 26.207 1.00 54.59 228 LEU A C 1
ATOM 1828 O O . LEU A 1 228 ? 11.157 -17.706 26.734 1.00 54.59 228 LEU A O 1
ATOM 1832 N N . LEU A 1 229 ? 11.479 -19.856 26.217 1.00 56.62 229 LEU A N 1
ATOM 1833 C CA . LEU A 1 229 ? 10.184 -20.325 26.748 1.00 56.62 229 LEU A CA 1
ATOM 1834 C C . LEU A 1 229 ? 10.252 -20.988 28.137 1.00 56.62 229 LEU A C 1
ATOM 1836 O O . LEU A 1 229 ? 9.337 -21.714 28.508 1.00 56.62 229 LEU A O 1
ATOM 1840 N N . LEU A 1 230 ? 11.303 -20.751 28.930 1.00 55.75 230 LEU A N 1
ATOM 1841 C CA . LEU A 1 230 ? 11.412 -21.308 30.288 1.00 55.75 230 LEU A CA 1
ATOM 1842 C C . LEU A 1 230 ? 11.936 -20.285 31.304 1.00 55.75 230 LEU A C 1
ATOM 1844 O O . LEU A 1 230 ? 13.000 -20.455 31.892 1.00 55.75 230 LEU A O 1
ATOM 1848 N N . ARG A 1 231 ? 11.153 -19.231 31.544 1.00 55.19 231 ARG A N 1
ATOM 1849 C CA . ARG A 1 231 ? 11.078 -18.584 32.863 1.00 55.19 231 ARG A CA 1
ATOM 1850 C C . ARG A 1 231 ? 9.630 -18.169 33.133 1.00 55.19 231 ARG A C 1
ATOM 1852 O O . ARG A 1 231 ? 9.261 -17.050 32.788 1.00 55.19 231 ARG A O 1
ATOM 1859 N N . PRO A 1 232 ? 8.789 -19.026 33.737 1.00 52.34 232 PRO A N 1
ATOM 1860 C CA . PRO A 1 232 ? 7.665 -18.497 34.490 1.00 52.34 232 PRO A CA 1
ATOM 1861 C C . PRO A 1 232 ? 8.253 -17.631 35.608 1.00 52.34 232 PRO A C 1
ATOM 1863 O O . PRO A 1 232 ? 9.028 -18.110 36.437 1.00 52.34 232 PRO A O 1
ATOM 1866 N N . ALA A 1 233 ? 7.939 -16.338 35.590 1.00 52.81 233 ALA A N 1
ATOM 1867 C CA . ALA A 1 233 ? 8.151 -15.470 36.734 1.00 52.81 233 ALA A CA 1
ATOM 1868 C C . ALA A 1 233 ? 7.209 -15.952 37.843 1.00 52.81 233 ALA A C 1
ATOM 1870 O O . ALA A 1 233 ? 6.054 -15.546 37.913 1.00 52.81 233 ALA A O 1
ATOM 1871 N N . VAL A 1 234 ? 7.683 -16.892 38.658 1.00 56.56 234 VAL A N 1
ATOM 1872 C CA . VAL A 1 234 ? 7.063 -17.199 39.944 1.00 56.56 234 VAL A CA 1
ATOM 1873 C C . VAL A 1 234 ? 7.452 -16.052 40.877 1.00 56.56 234 VAL A C 1
ATOM 1875 O O . VAL A 1 234 ? 8.650 -15.869 41.113 1.00 56.56 234 VAL A O 1
ATOM 1878 N N . PRO A 1 235 ? 6.508 -15.251 41.395 1.00 57.72 235 PRO A N 1
ATOM 1879 C CA . PRO A 1 235 ? 6.815 -14.373 42.509 1.00 57.72 235 PRO A CA 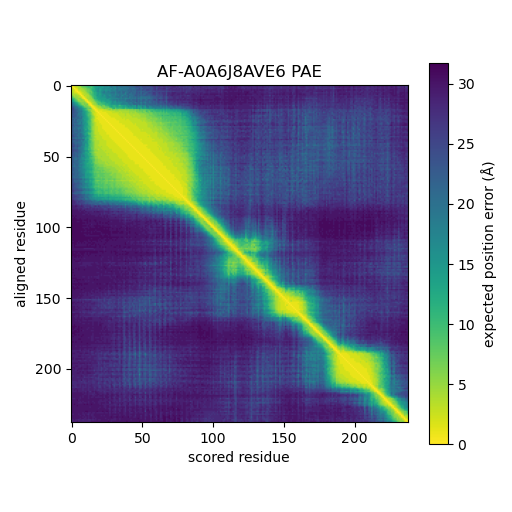1
ATOM 1880 C C . PRO A 1 235 ? 7.043 -15.256 43.740 1.00 57.72 235 PRO A C 1
ATOM 1882 O O . PRO A 1 235 ? 6.119 -15.900 44.232 1.00 57.72 235 PRO A O 1
ATOM 1885 N N . LEU A 1 236 ? 8.286 -15.326 44.215 1.00 53.59 236 LEU A N 1
ATOM 1886 C CA . LEU A 1 236 ? 8.568 -15.844 45.549 1.00 53.59 236 LEU A CA 1
ATOM 1887 C C . LEU A 1 236 ? 8.184 -14.754 46.548 1.00 53.59 236 LEU A C 1
ATOM 1889 O O . LEU A 1 236 ? 8.898 -13.772 46.720 1.00 53.59 236 LEU A O 1
ATOM 1893 N N . SER A 1 237 ? 7.019 -14.925 47.159 1.00 55.16 237 SER A N 1
ATOM 1894 C CA . SER A 1 237 ? 6.679 -14.309 48.433 1.00 55.16 237 SER A CA 1
ATOM 1895 C C . SER A 1 237 ? 7.342 -15.107 49.557 1.00 55.16 237 SER A C 1
ATOM 1897 O O . SER A 1 237 ? 6.966 -16.263 49.764 1.00 55.16 237 SER A O 1
ATOM 1899 N N . LEU A 1 238 ? 8.297 -14.487 50.250 1.00 43.00 238 LEU A N 1
ATOM 1900 C CA . LEU A 1 238 ? 8.640 -14.689 51.663 1.00 43.00 238 LEU A CA 1
ATOM 1901 C C . LEU A 1 238 ? 9.444 -13.476 52.138 1.00 43.00 238 LEU A C 1
ATOM 1903 O O . LEU A 1 238 ? 10.452 -13.156 51.471 1.00 43.00 238 LEU A O 1
#